Protein AF-0000000069241738 (afdb_homodimer)

InterPro domains:
  IPR003958 Transcription factor CBF/NF-Y/archaeal histone domain [PF00808] (14-77)
  IPR009072 Histone-fold [G3DSA:1.10.20.10] (1-84)
  IPR009072 Histone-fold [SSF47113] (11-80)
  IPR050568 Transcription/DNA replication regulator [PTHR10252] (5-81)

Structure (mmCIF, N/CA/C/O backbone):
data_AF-0000000069241738-model_v1
#
loop_
_entity.id
_entity.type
_entity.pdbx_description
1 polymer 'Transcription factor CBF/NF-Y/archaeal histone domain-containing protein'
#
loop_
_atom_site.group_PDB
_atom_site.id
_atom_site.type_symbol
_atom_site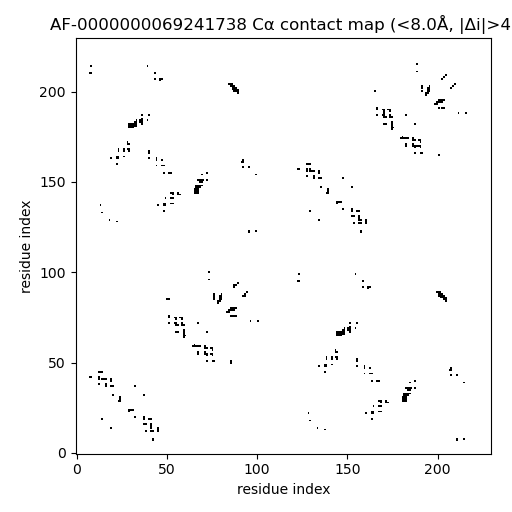.label_atom_id
_atom_site.label_alt_id
_atom_site.label_comp_id
_atom_site.label_asym_id
_atom_site.label_entity_id
_atom_site.label_seq_id
_atom_site.pdbx_PDB_ins_code
_atom_site.Cartn_x
_atom_site.Cartn_y
_atom_site.Cartn_z
_atom_site.occupancy
_atom_site.B_iso_or_equiv
_atom_site.auth_seq_id
_atom_site.auth_comp_id
_atom_site.auth_asym_id
_atom_site.auth_atom_id
_atom_site.pdbx_PDB_model_num
ATOM 1 N N . MET A 1 1 ? -21.891 -4.742 -3.602 1 33.31 1 MET A N 1
ATOM 2 C CA . MET A 1 1 ? -20.656 -4.09 -4.027 1 33.31 1 MET A CA 1
ATOM 3 C C . MET A 1 1 ? -20.516 -2.725 -3.363 1 33.31 1 MET A C 1
ATOM 5 O O . MET A 1 1 ? -19.406 -2.346 -2.949 1 33.31 1 MET A O 1
ATOM 9 N N . ALA A 1 2 ? -21.609 -2.156 -3.385 1 43.03 2 ALA A N 1
ATOM 10 C CA . ALA A 1 2 ? -21.75 -0.83 -2.791 1 43.03 2 ALA A CA 1
ATOM 11 C C . ALA A 1 2 ? -21.578 -0.886 -1.275 1 43.03 2 ALA A C 1
ATOM 13 O O . ALA A 1 2 ? -20.984 0.019 -0.678 1 43.03 2 ALA A O 1
ATOM 14 N N . GLU A 1 3 ? -22.078 -1.792 -0.654 1 44.59 3 GLU A N 1
ATOM 15 C CA . GLU A 1 3 ? -22.078 -1.953 0.797 1 44.59 3 GLU A CA 1
ATOM 16 C C . GLU A 1 3 ? -20.656 -2.16 1.329 1 44.59 3 GLU A C 1
ATOM 18 O O . GLU A 1 3 ? -20.328 -1.719 2.434 1 44.59 3 GLU A O 1
ATOM 23 N N . GLU A 1 4 ? -19.875 -2.967 0.617 1 46.22 4 GLU A N 1
ATOM 24 C CA . GLU A 1 4 ? -18.516 -3.27 1.009 1 46.22 4 GLU A CA 1
ATOM 25 C C . GLU A 1 4 ? -17.656 -2.006 1.028 1 46.22 4 GLU A C 1
ATOM 27 O O . GLU A 1 4 ? -16.75 -1.88 1.853 1 46.22 4 GLU A O 1
ATOM 32 N N . GLU A 1 5 ? -18.031 -1.198 0.126 1 46.06 5 GLU A N 1
ATOM 33 C CA . GLU A 1 5 ? -17.391 0.107 -0.02 1 46.06 5 GLU A CA 1
ATOM 34 C C . GLU A 1 5 ? -17.688 1.001 1.183 1 46.06 5 GLU A C 1
ATOM 36 O O . GLU A 1 5 ? -16.844 1.803 1.585 1 46.06 5 GLU A O 1
ATOM 41 N N . GLU A 1 6 ? -18.844 0.896 1.553 1 46.25 6 GLU A N 1
ATOM 42 C CA . GLU A 1 6 ? -19.312 1.739 2.646 1 46.25 6 GLU A CA 1
ATOM 43 C C . GLU A 1 6 ? -18.578 1.424 3.945 1 46.25 6 GLU A C 1
ATOM 45 O O . GLU A 1 6 ? -18.266 2.328 4.723 1 46.25 6 GLU A O 1
ATOM 50 N N . ASN A 1 7 ? -18.234 0.186 4.164 1 49.47 7 ASN A N 1
ATOM 51 C CA . ASN A 1 7 ? -17.656 -0.33 5.402 1 49.47 7 ASN A CA 1
ATOM 52 C C . ASN A 1 7 ? -16.141 -0.116 5.453 1 49.47 7 ASN A C 1
ATOM 54 O O . ASN A 1 7 ? -15.516 -0.378 6.48 1 49.47 7 ASN A O 1
ATOM 58 N N . GLU A 1 8 ? -15.656 0.324 4.371 1 54.84 8 GLU A N 1
ATOM 59 C CA . GLU A 1 8 ? -14.211 0.397 4.223 1 54.84 8 GLU A CA 1
ATOM 60 C C . GLU A 1 8 ? -13.609 1.428 5.176 1 54.84 8 GLU A C 1
ATOM 62 O O . GLU A 1 8 ? -12.523 1.219 5.719 1 54.84 8 GLU A O 1
ATOM 67 N N . LEU A 1 9 ? -14.312 2.494 5.363 1 55.5 9 LEU A N 1
ATOM 68 C CA . LEU A 1 9 ? -13.734 3.5 6.246 1 55.5 9 LEU A CA 1
ATOM 69 C C . LEU A 1 9 ? -14.172 3.271 7.691 1 55.5 9 LEU A C 1
ATOM 71 O O . LEU A 1 9 ? -13.617 3.871 8.617 1 55.5 9 LEU A O 1
ATOM 75 N N . SER A 1 10 ? -15.078 2.385 7.84 1 59.09 10 SER A N 1
ATOM 76 C CA . SER A 1 10 ? -15.609 2.258 9.195 1 59.09 10 SER A CA 1
ATOM 77 C C . SER A 1 10 ? -14.867 1.19 9.984 1 59.09 10 SER A C 1
ATOM 79 O O . SER A 1 10 ? -14.859 1.215 11.219 1 59.09 10 SER A O 1
ATOM 81 N N . SER A 1 11 ? -14.172 0.378 9.344 1 67.75 11 SER A N 1
ATOM 82 C CA . SER A 1 11 ? -13.523 -0.711 10.062 1 67.75 11 SER A CA 1
ATOM 83 C C . SER A 1 11 ? -12.055 -0.408 10.32 1 67.75 11 SER A C 1
ATOM 85 O O . SER A 1 11 ? -11.414 0.303 9.539 1 67.75 11 SER A O 1
ATOM 87 N N . GLU A 1 12 ? -11.656 -0.795 11.531 1 77.69 12 GLU A N 1
ATOM 88 C CA . GLU A 1 12 ? -10.25 -0.637 11.898 1 77.69 12 GLU A CA 1
ATOM 89 C C . GLU A 1 12 ? -9.336 -1.327 10.891 1 77.69 12 GLU A C 1
ATOM 91 O O . GLU A 1 12 ? -9.641 -2.426 10.422 1 77.69 12 GLU A O 1
ATOM 96 N N . PRO A 1 13 ? -8.383 -0.573 10.477 1 78.06 13 PRO A N 1
ATOM 97 C CA . PRO A 1 13 ? -7.43 -1.181 9.547 1 78.06 13 PRO A CA 1
ATOM 98 C C . PRO A 1 13 ? -6.793 -2.455 10.094 1 78.06 13 PRO A C 1
ATOM 100 O O . PRO A 1 13 ? -6.695 -2.623 11.312 1 78.06 13 PRO A O 1
ATOM 103 N N . GLU A 1 14 ? -6.438 -3.312 9.227 1 80.81 14 GLU A N 1
ATOM 104 C CA . GLU A 1 14 ? -5.75 -4.547 9.594 1 80.81 14 GLU A CA 1
ATOM 105 C C . GLU A 1 14 ? -4.312 -4.27 10.023 1 80.81 14 GLU A C 1
ATOM 107 O O . GLU A 1 14 ? -3.764 -4.977 10.867 1 80.81 14 GLU A O 1
ATOM 112 N N . PHE A 1 15 ? -3.703 -3.244 9.391 1 86.94 15 PHE A N 1
ATOM 113 C CA . PHE A 1 15 ? -2.361 -2.854 9.805 1 86.94 15 PHE A CA 1
ATOM 114 C C . PHE A 1 15 ? -2.412 -2.041 11.094 1 86.94 15 PHE A C 1
ATOM 116 O O . PHE A 1 15 ? -3.088 -1.012 11.164 1 86.94 15 PHE A O 1
ATOM 123 N N . PRO A 1 16 ? -1.661 -2.525 12.109 1 88.69 16 PRO A N 1
ATOM 124 C CA . PRO A 1 16 ? -1.646 -1.74 13.344 1 88.69 16 PRO A CA 1
ATOM 125 C C . PRO A 1 16 ? -1.164 -0.308 13.125 1 88.69 16 PRO A C 1
ATOM 127 O O . PRO A 1 16 ? -0.231 -0.077 12.352 1 88.69 16 PRO A O 1
ATOM 130 N N . LYS A 1 17 ? -1.772 0.513 13.828 1 90.5 17 LYS A N 1
ATOM 131 C CA . LYS A 1 17 ? -1.445 1.933 13.727 1 90.5 17 LYS A CA 1
ATOM 132 C C . LYS A 1 17 ? 0.014 2.188 14.094 1 90.5 17 LYS A C 1
ATOM 134 O O . LYS A 1 17 ? 0.677 3.025 13.484 1 90.5 17 LYS A O 1
ATOM 139 N N . SER A 1 18 ? 0.42 1.421 15.109 1 92.5 18 SER A N 1
ATOM 140 C CA . SER A 1 18 ? 1.784 1.597 15.594 1 92.5 18 SER A CA 1
ATOM 141 C C . SER A 1 18 ? 2.805 1.315 14.5 1 92.5 18 SER A C 1
ATOM 143 O O . SER A 1 18 ? 3.811 2.018 14.383 1 92.5 18 SER A O 1
ATOM 145 N N . ARG A 1 19 ? 2.568 0.386 13.656 1 91.75 19 ARG A N 1
ATOM 146 C CA . ARG A 1 19 ? 3.488 0.019 12.586 1 91.75 19 ARG A CA 1
ATOM 147 C C . ARG A 1 19 ? 3.432 1.028 11.445 1 91.75 19 ARG A C 1
ATOM 149 O O . ARG A 1 19 ? 4.465 1.408 10.891 1 91.75 19 ARG A O 1
ATOM 156 N N . VAL A 1 20 ? 2.312 1.396 11.078 1 94.44 20 VAL A N 1
ATOM 157 C CA . VAL A 1 20 ? 2.143 2.402 10.039 1 94.44 20 VAL A CA 1
ATOM 158 C C . VAL A 1 20 ? 2.838 3.697 10.453 1 94.44 20 VAL A C 1
ATOM 160 O O . VAL A 1 20 ? 3.574 4.293 9.664 1 94.44 20 VAL A O 1
ATOM 163 N N . LYS A 1 21 ? 2.627 4.078 11.719 1 95.25 21 LYS A N 1
ATOM 164 C CA . LYS A 1 21 ? 3.271 5.277 12.242 1 95.25 21 LYS A CA 1
ATOM 165 C C . LYS A 1 21 ? 4.793 5.156 12.18 1 95.25 21 LYS A C 1
ATOM 167 O O . LYS A 1 21 ? 5.477 6.102 11.781 1 95.25 21 LYS A O 1
ATOM 172 N N . LYS A 1 22 ? 5.25 4.051 12.609 1 94.06 22 LYS A N 1
ATOM 173 C CA . LYS A 1 22 ? 6.688 3.811 12.578 1 94.06 22 LYS A CA 1
ATOM 174 C C . LYS A 1 22 ? 7.254 4.023 11.172 1 94.06 22 LYS A C 1
ATOM 176 O O . LYS A 1 22 ? 8.258 4.711 11 1 94.06 22 LYS A O 1
ATOM 181 N N . ILE A 1 23 ? 6.594 3.508 10.227 1 93.06 23 ILE A N 1
ATOM 182 C CA . ILE A 1 23 ? 7.074 3.594 8.859 1 93.06 23 ILE A CA 1
ATOM 183 C C . ILE A 1 23 ? 6.973 5.035 8.359 1 93.06 23 ILE A C 1
ATOM 185 O O . ILE A 1 23 ? 7.883 5.539 7.699 1 93.06 23 ILE A O 1
ATOM 189 N N . MET A 1 24 ? 5.887 5.68 8.695 1 93.81 24 MET A N 1
ATOM 190 C CA . MET A 1 24 ? 5.703 7.062 8.273 1 93.81 24 MET A CA 1
ATOM 191 C C . MET A 1 24 ? 6.793 7.961 8.852 1 93.81 24 MET A C 1
ATOM 193 O O . MET A 1 24 ? 7.312 8.844 8.164 1 93.81 24 MET A O 1
ATOM 197 N N . THR A 1 25 ? 7.125 7.711 10.062 1 93.62 25 THR A N 1
ATOM 198 C CA . THR A 1 25 ? 8.031 8.609 10.76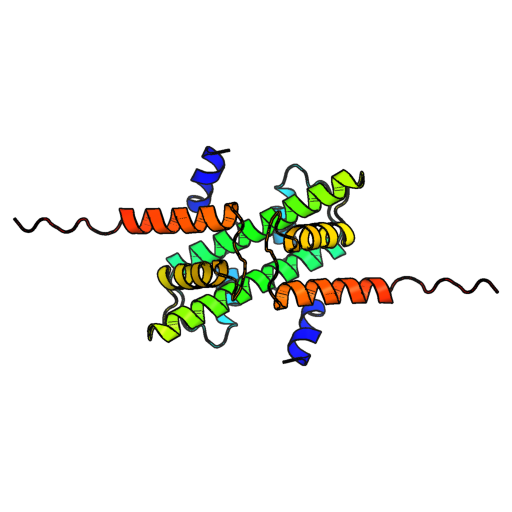6 1 93.62 25 THR A CA 1
ATOM 199 C C . THR A 1 25 ? 9.484 8.297 10.414 1 93.62 25 THR A C 1
ATOM 201 O O . THR A 1 25 ? 10.406 8.977 10.875 1 93.62 25 THR A O 1
ATOM 204 N N . LEU A 1 26 ? 9.672 7.238 9.719 1 90.06 26 LEU A N 1
ATOM 205 C CA . LEU A 1 26 ? 11 6.984 9.18 1 90.06 26 LEU A CA 1
ATOM 206 C C . LEU A 1 26 ? 11.375 8.039 8.141 1 90.06 26 LEU A C 1
ATOM 208 O O . LEU A 1 26 ? 12.555 8.195 7.812 1 90.06 26 LEU A O 1
ATOM 212 N N . ASP A 1 27 ? 10.359 8.617 7.59 1 89.5 27 ASP A N 1
ATOM 213 C CA . ASP A 1 27 ? 10.617 9.734 6.691 1 89.5 27 ASP A CA 1
ATOM 214 C C . ASP A 1 27 ? 11.102 10.961 7.461 1 89.5 27 ASP A C 1
ATOM 216 O O . ASP A 1 27 ? 10.438 11.422 8.391 1 89.5 27 ASP A O 1
ATOM 220 N N . LYS A 1 28 ? 12.203 11.438 7.09 1 92.19 28 LYS A N 1
ATOM 221 C CA . LYS A 1 28 ? 12.852 12.531 7.805 1 92.19 28 LYS A CA 1
ATOM 222 C C . LYS A 1 28 ? 11.961 13.773 7.828 1 92.19 28 LYS A C 1
ATOM 224 O O . LYS A 1 28 ? 12.086 14.617 8.711 1 92.19 28 LYS A O 1
ATOM 229 N N . ASP A 1 29 ? 11.031 13.914 6.871 1 93.88 29 ASP A N 1
ATOM 230 C CA . ASP A 1 29 ? 10.203 15.109 6.75 1 93.88 29 ASP A CA 1
ATOM 231 C C . ASP A 1 29 ? 8.898 14.961 7.523 1 93.88 29 ASP A C 1
ATOM 233 O O . ASP A 1 29 ? 8.117 15.914 7.625 1 93.88 29 ASP A O 1
ATOM 237 N N . VAL A 1 30 ? 8.688 13.734 8.102 1 95.62 30 VAL A N 1
ATOM 238 C CA . VAL A 1 30 ? 7.5 13.531 8.922 1 95.62 30 VAL A CA 1
ATOM 239 C C . VAL A 1 30 ? 7.852 13.711 10.391 1 95.62 30 VAL A C 1
ATOM 241 O O . VAL A 1 30 ? 8.562 12.891 10.977 1 95.62 30 VAL A O 1
ATOM 244 N N . LYS A 1 31 ? 7.352 14.703 11.023 1 91.94 31 LYS A N 1
ATOM 245 C CA . LYS A 1 31 ? 7.621 14.969 12.438 1 91.94 31 LYS A CA 1
ATOM 246 C C . LYS A 1 31 ? 6.457 14.523 13.312 1 91.94 31 LYS A C 1
ATOM 248 O O . LYS A 1 31 ? 6.66 13.875 14.336 1 91.94 31 LYS A O 1
ATOM 253 N N . ARG A 1 32 ? 5.215 14.922 12.844 1 96.44 32 ARG A N 1
ATOM 254 C CA . ARG A 1 32 ? 3.973 14.562 13.523 1 96.44 32 ARG A CA 1
ATOM 255 C C . ARG A 1 32 ? 2.9 14.148 12.523 1 96.44 32 ARG A C 1
ATOM 257 O O . ARG A 1 32 ? 2.93 14.578 11.367 1 96.44 32 ARG A O 1
ATOM 264 N N . VAL A 1 33 ? 2.098 13.242 13.055 1 97.19 33 VAL A N 1
ATOM 265 C CA . VAL A 1 33 ? 0.987 12.797 12.219 1 97.19 33 VAL A CA 1
ATOM 266 C C . VAL A 1 33 ? -0.293 12.734 13.047 1 97.19 33 VAL A C 1
ATOM 268 O O . VAL A 1 33 ? -0.286 12.234 14.18 1 97.19 33 VAL A O 1
ATOM 271 N N . SER A 1 34 ? -1.298 13.328 12.523 1 94.56 34 SER A N 1
ATOM 272 C CA . SER A 1 34 ? -2.582 13.289 13.211 1 94.56 34 SER A CA 1
ATOM 273 C C . SER A 1 34 ? -3.184 11.883 13.172 1 94.56 34 SER A C 1
ATOM 275 O O . SER A 1 34 ? -2.854 11.086 12.289 1 94.56 34 SER A O 1
ATOM 277 N N . SER A 1 35 ? -4.094 11.625 14.148 1 92.75 35 SER A N 1
ATOM 278 C CA . SER A 1 35 ? -4.738 10.312 14.227 1 92.75 35 SER A CA 1
ATOM 279 C C . SER A 1 35 ? -5.602 10.055 13 1 92.75 35 SER A C 1
ATOM 281 O O . SER A 1 35 ? -5.695 8.922 12.523 1 92.75 35 SER A O 1
ATOM 283 N N . GLU A 1 36 ? -6.211 11.047 12.5 1 87.06 36 GLU A N 1
ATOM 284 C CA . GLU A 1 36 ? -7.062 10.906 11.32 1 87.06 36 GLU A CA 1
ATOM 285 C C . GLU A 1 36 ? -6.238 10.594 10.078 1 87.06 36 GLU A C 1
ATOM 287 O O . GLU A 1 36 ? -6.621 9.742 9.273 1 87.06 36 GLU A O 1
ATOM 292 N N . ALA A 1 37 ? -5.191 11.32 9.945 1 90.31 37 ALA A N 1
ATOM 293 C CA . ALA A 1 37 ? -4.281 11.078 8.828 1 90.31 37 ALA A CA 1
ATOM 294 C C . ALA A 1 37 ? -3.717 9.656 8.883 1 90.31 37 ALA A C 1
ATOM 296 O O . ALA A 1 37 ? -3.693 8.953 7.871 1 90.31 37 ALA A O 1
ATOM 297 N N . LEU A 1 38 ? -3.385 9.32 10.062 1 92.56 38 LEU A N 1
ATOM 298 C CA . LEU A 1 38 ? -2.832 7.984 10.273 1 92.56 38 LEU A CA 1
ATOM 299 C C . LEU A 1 38 ? -3.838 6.914 9.867 1 92.56 38 LEU A C 1
ATOM 301 O O . LEU A 1 38 ? -3.475 5.93 9.219 1 92.56 38 LEU A O 1
ATOM 305 N N . PHE A 1 39 ? -5.016 7.09 10.234 1 87.56 39 PHE A N 1
ATOM 306 C CA . PHE A 1 39 ? -6.094 6.16 9.898 1 87.56 39 PHE A CA 1
ATOM 307 C C . PHE A 1 39 ? -6.258 6.039 8.391 1 87.56 39 PHE A C 1
ATOM 309 O O . PHE A 1 39 ? -6.344 4.93 7.859 1 87.56 39 PHE A O 1
ATOM 316 N N . LEU A 1 40 ? -6.273 7.137 7.723 1 83.69 40 LEU A N 1
ATOM 317 C CA . LEU A 1 40 ? -6.496 7.141 6.281 1 83.69 40 LEU A CA 1
ATOM 318 C C . LEU A 1 40 ? -5.336 6.469 5.551 1 83.69 40 LEU A C 1
ATOM 320 O O . LEU A 1 40 ? -5.555 5.699 4.613 1 83.69 40 LEU A O 1
ATOM 324 N N . VAL A 1 41 ? -4.176 6.809 5.98 1 88.44 41 VAL A N 1
ATOM 325 C CA . VAL A 1 41 ? -2.996 6.207 5.371 1 88.44 41 VAL A CA 1
ATOM 326 C C . VAL A 1 41 ? -3.025 4.691 5.574 1 88.44 41 VAL A C 1
ATOM 328 O O . VAL A 1 41 ? -2.721 3.93 4.652 1 88.44 41 VAL A O 1
ATOM 331 N N . SER A 1 42 ? -3.375 4.23 6.773 1 90.44 42 SER A N 1
ATOM 332 C CA . SER A 1 42 ? -3.471 2.807 7.082 1 90.44 42 SER A CA 1
ATOM 333 C C . SER A 1 42 ? -4.48 2.109 6.18 1 90.44 42 SER A C 1
ATOM 335 O O . SER A 1 42 ? -4.18 1.068 5.59 1 90.44 42 SER A O 1
ATOM 337 N N . ARG A 1 43 ? -5.555 2.713 6.059 1 84.19 43 ARG A N 1
ATOM 338 C CA . ARG A 1 43 ? -6.609 2.146 5.223 1 84.19 43 ARG A CA 1
ATOM 339 C C . ARG A 1 43 ? -6.195 2.135 3.754 1 84.19 43 ARG A C 1
ATOM 341 O O . ARG A 1 43 ? -6.453 1.162 3.039 1 84.19 43 ARG A O 1
ATOM 348 N N . SER A 1 44 ? -5.621 3.227 3.314 1 82.81 44 SER A N 1
ATOM 349 C CA . SER A 1 44 ? -5.16 3.318 1.933 1 82.81 44 SER A CA 1
ATOM 350 C C . SER A 1 44 ? -4.121 2.242 1.625 1 82.81 44 SER A C 1
ATOM 352 O O . SER A 1 44 ? -4.156 1.627 0.558 1 82.81 44 SER A O 1
ATOM 354 N N . THR A 1 45 ? -3.229 2.006 2.559 1 88.62 45 THR A N 1
ATOM 355 C CA . THR A 1 45 ? -2.186 0.999 2.398 1 88.62 45 THR A CA 1
ATOM 356 C C . THR A 1 45 ? -2.789 -0.401 2.326 1 88.62 45 THR A C 1
ATOM 358 O O . THR A 1 45 ? -2.377 -1.22 1.504 1 88.62 45 THR A O 1
ATOM 361 N N . GLU A 1 46 ? -3.727 -0.648 3.15 1 86.38 46 GLU A N 1
ATOM 362 C CA . GLU A 1 46 ? -4.422 -1.932 3.129 1 86.38 46 GLU A CA 1
ATOM 363 C C . GLU A 1 46 ? -5.125 -2.158 1.794 1 86.38 46 GLU A C 1
ATOM 365 O O . GLU A 1 46 ? -5.082 -3.26 1.244 1 86.38 46 GLU A O 1
ATOM 370 N N . LEU A 1 47 ? -5.75 -1.144 1.374 1 82.38 47 LEU A N 1
ATOM 371 C CA . LEU A 1 47 ? -6.465 -1.248 0.108 1 82.38 47 LEU A CA 1
ATOM 372 C C . LEU A 1 47 ? -5.496 -1.476 -1.048 1 82.38 47 LEU A C 1
ATOM 374 O O . LEU A 1 47 ? -5.805 -2.219 -1.983 1 82.38 47 LEU A O 1
ATOM 378 N N . PHE A 1 48 ? -4.418 -0.773 -1.002 1 83.06 48 PHE A N 1
ATOM 379 C CA . PHE A 1 48 ? -3.379 -1.016 -1.995 1 83.06 48 PHE A CA 1
ATOM 380 C C . PHE A 1 48 ? -2.986 -2.488 -2.018 1 83.06 48 PHE A C 1
ATOM 382 O O . PHE A 1 48 ? -2.939 -3.107 -3.084 1 83.06 48 PHE A O 1
ATOM 389 N N . LEU A 1 49 ? -2.666 -3.035 -0.873 1 89.81 49 LEU A N 1
ATOM 390 C CA . LEU A 1 49 ? -2.281 -4.438 -0.735 1 89.81 49 LEU A CA 1
ATOM 391 C C . LEU A 1 49 ? -3.369 -5.355 -1.282 1 89.81 49 LEU A C 1
ATOM 393 O O . LEU A 1 49 ? -3.076 -6.312 -1.998 1 89.81 49 LEU A O 1
ATOM 397 N N . GLN A 1 50 ? -4.578 -5.098 -0.941 1 88.12 50 GLN A N 1
ATOM 398 C CA . GLN A 1 50 ? -5.703 -5.91 -1.392 1 88.12 50 GLN A CA 1
ATOM 399 C C . GLN A 1 50 ? -5.824 -5.887 -2.912 1 88.12 50 GLN A C 1
ATOM 401 O O . GLN A 1 50 ? -6.074 -6.922 -3.537 1 88.12 50 GLN A O 1
ATOM 406 N N . LEU A 1 51 ? -5.664 -4.758 -3.385 1 83.94 51 LEU A N 1
ATOM 407 C CA . LEU A 1 51 ? -5.758 -4.613 -4.832 1 83.94 51 LEU A CA 1
ATOM 408 C C . LEU A 1 51 ? -4.648 -5.391 -5.531 1 83.94 51 LEU A C 1
ATOM 410 O O . LEU A 1 51 ? -4.898 -6.102 -6.508 1 83.94 51 LEU A O 1
ATOM 414 N N . LEU A 1 52 ? -3.492 -5.211 -5.062 1 86.44 52 LEU A N 1
ATOM 415 C CA . LEU A 1 52 ? -2.363 -5.941 -5.629 1 86.44 52 LEU A CA 1
ATOM 416 C C . LEU A 1 52 ? -2.596 -7.445 -5.551 1 86.44 52 LEU A C 1
ATOM 418 O O . LEU A 1 52 ? -2.336 -8.172 -6.516 1 86.44 52 LEU A O 1
ATOM 422 N N . ALA A 1 53 ? -3.086 -7.926 -4.414 1 91.69 53 ALA A N 1
ATOM 423 C CA . ALA A 1 53 ? -3.398 -9.344 -4.215 1 91.69 53 ALA A CA 1
ATOM 424 C C . ALA A 1 53 ? -4.441 -9.82 -5.223 1 91.69 53 ALA A C 1
ATOM 426 O O . ALA A 1 53 ? -4.297 -10.883 -5.82 1 91.69 53 ALA A O 1
ATOM 427 N N . GLU A 1 54 ? -5.43 -8.992 -5.375 1 89.88 54 GLU A N 1
ATOM 428 C CA . GLU A 1 54 ? -6.523 -9.336 -6.277 1 89.88 54 GLU A CA 1
ATOM 429 C C . GLU A 1 54 ? -6.031 -9.461 -7.719 1 89.88 54 GLU A C 1
ATOM 431 O O . GLU A 1 54 ? -6.328 -10.445 -8.398 1 89.88 54 GLU A O 1
ATOM 436 N N . LYS A 1 55 ? -5.289 -8.5 -8.117 1 86.56 55 LYS A N 1
ATOM 437 C CA . LYS A 1 55 ? -4.801 -8.5 -9.492 1 86.56 55 LYS A CA 1
ATOM 438 C C . LYS A 1 55 ? -3.779 -9.609 -9.711 1 86.56 55 LYS A C 1
ATOM 440 O O . LYS A 1 55 ? -3.713 -10.188 -10.797 1 86.56 55 LYS A O 1
ATOM 445 N N . SER A 1 56 ? -3.008 -9.906 -8.703 1 91.5 56 SER A N 1
ATOM 446 C CA . SER A 1 56 ? -2.055 -11.008 -8.766 1 91.5 56 SER A CA 1
ATOM 447 C C . SER A 1 56 ? -2.768 -12.352 -8.852 1 91.5 56 SER A C 1
ATOM 449 O O . SER A 1 56 ? -2.35 -13.242 -9.594 1 91.5 56 SER A O 1
ATOM 451 N N . ALA A 1 57 ? -3.855 -12.445 -8.086 1 95.06 57 ALA A N 1
ATOM 452 C CA . ALA A 1 57 ? -4.652 -13.664 -8.117 1 95.06 57 ALA A CA 1
ATOM 453 C C . ALA A 1 57 ? -5.273 -13.875 -9.492 1 95.06 57 ALA A C 1
ATOM 455 O O . ALA A 1 57 ? -5.281 -15 -10.016 1 95.06 57 ALA A O 1
ATOM 456 N N . GLU A 1 58 ? -5.758 -12.812 -10.055 1 92.69 58 GLU A N 1
ATOM 457 C CA . GLU A 1 58 ? -6.309 -12.883 -11.406 1 92.69 58 GLU A CA 1
ATOM 458 C C . GLU A 1 58 ? -5.273 -13.391 -12.406 1 92.69 58 GLU A C 1
ATOM 460 O O . GLU A 1 58 ? -5.578 -14.234 -13.25 1 92.69 58 GLU A O 1
ATOM 465 N N . ALA A 1 59 ? -4.062 -12.859 -12.312 1 91 59 ALA A N 1
ATOM 466 C CA . ALA A 1 59 ? -2.975 -13.281 -13.188 1 91 59 ALA A CA 1
ATOM 467 C C . ALA A 1 59 ? -2.676 -14.766 -13.008 1 91 59 ALA A C 1
ATOM 469 O O . ALA A 1 59 ? -2.438 -15.477 -13.984 1 91 59 ALA A O 1
ATOM 470 N N . ALA A 1 60 ? -2.656 -15.281 -11.742 1 96.5 60 ALA A N 1
ATOM 471 C CA . ALA A 1 60 ? -2.416 -16.688 -11.469 1 96.5 60 ALA A CA 1
ATOM 472 C C . ALA A 1 60 ? -3.51 -17.562 -12.078 1 96.5 60 ALA A C 1
ATOM 474 O O . ALA A 1 60 ? -3.221 -18.578 -12.703 1 96.5 60 ALA A O 1
ATOM 475 N N . ILE A 1 61 ? -4.758 -17.172 -11.922 1 96 61 ILE A N 1
ATOM 476 C CA . ILE A 1 61 ? -5.91 -17.906 -12.422 1 96 61 ILE A CA 1
ATOM 477 C C . ILE A 1 61 ? -5.848 -17.984 -13.945 1 96 61 ILE A C 1
ATOM 479 O O . ILE A 1 61 ? -6.125 -19.047 -14.531 1 96 61 ILE A O 1
ATOM 483 N N . GLU A 1 62 ? -5.555 -16.875 -14.578 1 94.94 62 GLU A N 1
ATOM 484 C CA . GLU A 1 62 ? -5.418 -16.828 -16.031 1 94.94 62 GLU A CA 1
ATOM 485 C C . GLU A 1 62 ? -4.391 -17.844 -16.516 1 94.94 62 GLU A C 1
ATOM 487 O O . GLU A 1 62 ? -4.527 -18.391 -17.609 1 94.94 62 GLU A O 1
ATOM 492 N N . LYS A 1 63 ? -3.365 -18.078 -15.742 1 94.06 63 LYS A N 1
ATOM 493 C CA . LYS A 1 63 ? -2.309 -19.031 -16.078 1 94.06 63 LYS A CA 1
ATOM 494 C C . LYS A 1 63 ? -2.645 -20.422 -15.562 1 94.06 63 LYS A C 1
ATOM 496 O O . LYS A 1 63 ? -1.8 -21.328 -15.594 1 94.06 63 LYS A O 1
ATOM 501 N N . LYS A 1 64 ? -3.836 -20.578 -14.961 1 95.88 64 LYS A N 1
ATOM 502 C CA . LYS A 1 64 ? -4.352 -21.844 -14.438 1 95.88 64 LYS A CA 1
ATOM 503 C C . LYS A 1 64 ? -3.494 -22.359 -13.281 1 95.88 64 LYS A C 1
ATOM 505 O O . LYS A 1 64 ? -3.156 -23.531 -13.227 1 95.88 64 LYS A O 1
ATOM 510 N N . ARG A 1 65 ? -3.062 -21.438 -12.492 1 95.88 65 ARG A N 1
ATOM 511 C CA . ARG A 1 65 ? -2.291 -21.75 -11.297 1 95.88 65 ARG A CA 1
ATOM 512 C C . ARG A 1 65 ? -3.102 -21.484 -10.031 1 95.88 65 ARG A C 1
ATOM 514 O O . ARG A 1 65 ? -3.871 -20.516 -9.977 1 95.88 65 ARG A O 1
ATOM 521 N N . LYS A 1 66 ? -2.803 -22.359 -9.078 1 95.44 66 LYS A N 1
ATOM 522 C CA . LYS A 1 66 ? -3.451 -22.172 -7.785 1 95.44 66 LYS A CA 1
ATOM 523 C C . LYS A 1 66 ? -2.576 -21.344 -6.852 1 95.44 66 LYS A C 1
ATOM 525 O O . LYS A 1 66 ? -3.066 -20.766 -5.875 1 95.44 66 LYS A O 1
ATOM 530 N N . THR A 1 67 ? -1.263 -21.344 -7.094 1 97.19 67 THR A N 1
ATOM 531 C CA . THR A 1 67 ? -0.294 -20.609 -6.285 1 97.19 67 THR A CA 1
ATOM 532 C C . THR A 1 67 ? 0.084 -19.297 -6.953 1 97.19 67 THR A C 1
ATOM 534 O O . THR A 1 67 ? 0.486 -19.281 -8.117 1 97.19 67 THR A O 1
ATOM 537 N N . VAL A 1 68 ? -0.128 -18.188 -6.207 1 96.31 68 VAL A N 1
ATOM 538 C CA . VAL A 1 68 ? 0.36 -16.891 -6.68 1 96.31 68 VAL A CA 1
ATOM 539 C C . VAL A 1 68 ? 1.885 -16.859 -6.605 1 96.31 68 VAL A C 1
ATOM 541 O O . VAL A 1 68 ? 2.463 -16.969 -5.523 1 96.31 68 VAL A O 1
ATOM 544 N N . LYS A 1 69 ? 2.506 -16.719 -7.703 1 92.69 69 LYS A N 1
ATOM 545 C CA . LYS A 1 69 ? 3.963 -16.672 -7.801 1 92.69 69 LYS A CA 1
ATOM 546 C C . LYS A 1 69 ? 4.438 -15.273 -8.164 1 92.69 69 LYS A C 1
ATOM 548 O O . LYS A 1 69 ? 3.627 -14.391 -8.477 1 92.69 69 LYS A O 1
ATOM 553 N N . LEU A 1 70 ? 5.766 -15.164 -8.078 1 85.69 70 LEU A N 1
ATOM 554 C CA . LEU A 1 70 ? 6.398 -13.883 -8.359 1 85.69 70 LEU A CA 1
ATOM 555 C C . LEU A 1 70 ? 6 -13.359 -9.734 1 85.69 70 LEU A C 1
ATOM 557 O O . LEU A 1 70 ? 5.715 -12.172 -9.898 1 85.69 70 LEU A O 1
ATOM 561 N N . GLU A 1 71 ? 5.93 -14.211 -10.734 1 85.31 71 GLU A N 1
ATOM 562 C CA . GLU A 1 71 ? 5.602 -13.812 -12.094 1 85.31 71 GLU A CA 1
ATOM 563 C C . GLU A 1 71 ? 4.199 -13.219 -12.18 1 85.31 71 GLU A C 1
ATOM 565 O O . GLU A 1 71 ? 3.938 -12.344 -13.008 1 85.31 71 GLU A O 1
ATOM 570 N N . HIS A 1 72 ? 3.271 -13.688 -11.367 1 90.62 72 HIS A N 1
ATOM 571 C CA . HIS A 1 72 ? 1.896 -13.195 -11.375 1 90.62 72 HIS A CA 1
ATOM 572 C C . HIS A 1 72 ? 1.817 -11.766 -10.859 1 90.62 72 HIS A C 1
ATOM 574 O O . HIS A 1 72 ? 1.02 -10.969 -11.352 1 90.62 72 HIS A O 1
ATOM 580 N N . ILE A 1 73 ? 2.695 -11.461 -9.852 1 85.94 73 ILE A N 1
ATOM 581 C CA . ILE A 1 73 ? 2.781 -10.094 -9.359 1 85.94 73 ILE A CA 1
ATOM 582 C C . ILE A 1 73 ? 3.275 -9.172 -10.469 1 85.94 73 ILE A C 1
ATOM 584 O O . ILE A 1 73 ? 2.719 -8.086 -10.68 1 85.94 73 ILE A O 1
ATOM 588 N N . ARG A 1 74 ? 4.238 -9.625 -11.148 1 77.62 74 ARG A N 1
ATOM 589 C CA . ARG A 1 74 ? 4.824 -8.836 -12.227 1 77.62 74 ARG A CA 1
ATOM 590 C C . ARG A 1 74 ? 3.805 -8.57 -13.328 1 77.62 74 ARG A C 1
ATOM 592 O O . ARG A 1 74 ? 3.711 -7.453 -13.836 1 77.62 74 ARG A O 1
ATOM 599 N N . ILE A 1 75 ? 3.109 -9.609 -13.703 1 81.56 75 ILE A N 1
ATOM 600 C CA . ILE A 1 75 ? 2.076 -9.484 -14.727 1 81.56 75 ILE A CA 1
ATOM 601 C C . ILE A 1 75 ? 1.019 -8.484 -14.266 1 81.56 75 ILE A C 1
ATOM 603 O O . ILE A 1 75 ? 0.603 -7.613 -15.039 1 81.56 75 ILE A O 1
ATOM 607 N N . ALA A 1 76 ? 0.583 -8.594 -13.031 1 83 76 ALA A N 1
ATOM 608 C CA . ALA A 1 76 ? -0.434 -7.711 -12.469 1 83 76 ALA A CA 1
ATOM 609 C C . ALA A 1 76 ? 0.001 -6.25 -12.539 1 83 76 ALA A C 1
ATOM 611 O O . ALA A 1 76 ? -0.789 -5.379 -12.914 1 83 76 ALA A O 1
ATOM 612 N N . VAL A 1 77 ? 1.233 -5.965 -12.211 1 75.56 77 VAL A N 1
ATOM 613 C CA . VAL A 1 77 ? 1.752 -4.602 -12.172 1 75.56 77 VAL A CA 1
ATOM 614 C C . VAL A 1 77 ? 1.919 -4.078 -13.602 1 75.56 77 VAL A C 1
ATOM 616 O O . VAL A 1 77 ? 1.617 -2.916 -13.883 1 75.56 77 VAL A O 1
ATOM 619 N N . LYS A 1 78 ? 2.434 -4.887 -14.508 1 71.56 78 LYS A N 1
ATOM 620 C CA . LYS A 1 78 ? 2.637 -4.496 -15.898 1 71.56 78 LYS A CA 1
ATOM 621 C C . LYS A 1 78 ? 1.31 -4.156 -16.578 1 71.56 78 LYS A C 1
ATOM 623 O O . LYS A 1 78 ? 1.235 -3.217 -17.375 1 71.56 78 LYS A O 1
ATOM 628 N N . ARG A 1 79 ? 0.295 -4.957 -16.422 1 72.81 79 ARG A N 1
ATOM 629 C CA . ARG A 1 79 ? -1.026 -4.707 -16.984 1 72.81 79 ARG A CA 1
ATOM 630 C C . ARG A 1 79 ? -1.585 -3.373 -16.5 1 72.81 79 ARG A C 1
ATOM 632 O O . ARG A 1 79 ? -2.293 -2.686 -17.25 1 72.81 79 ARG A O 1
ATOM 639 N N . ASN A 1 80 ? -1.278 -2.99 -15.43 1 61.69 80 ASN A N 1
ATOM 640 C CA . ASN A 1 80 ? -1.768 -1.763 -14.812 1 61.69 80 ASN A CA 1
ATOM 641 C C . ASN A 1 80 ? -1.127 -0.527 -15.438 1 61.69 80 ASN A C 1
ATOM 643 O O . ASN A 1 80 ? -1.746 0.537 -15.492 1 61.69 80 ASN A O 1
ATOM 647 N N . GLN A 1 81 ? 0.118 -0.45 -15.828 1 54.28 81 GLN A N 1
ATOM 648 C CA . GLN A 1 81 ? 0.853 0.643 -16.453 1 54.28 81 GLN A CA 1
ATOM 649 C C . GLN A 1 81 ? 0.238 1.019 -17.797 1 54.28 81 GLN A C 1
ATOM 651 O O . GLN A 1 81 ? 0.329 2.17 -18.234 1 54.28 81 GLN A O 1
ATOM 656 N N . HIS A 1 82 ? -0.309 0.169 -18.422 1 51.25 82 HIS A N 1
ATOM 657 C CA . HIS A 1 82 ? -0.826 0.45 -19.766 1 51.25 82 HIS A CA 1
ATOM 658 C C . HIS A 1 82 ? -2.229 1.047 -19.688 1 51.25 82 HIS A C 1
ATOM 660 O O . HIS A 1 82 ? -2.887 1.212 -20.719 1 51.25 82 HIS A O 1
ATOM 666 N N . GLY A 1 83 ? -2.658 1.862 -18.594 1 50.25 83 GLY A N 1
ATOM 667 C CA . GLY A 1 83 ? -3.906 2.605 -18.531 1 50.25 83 GLY A CA 1
ATOM 668 C C . GLY A 1 83 ? -5.066 1.785 -18 1 50.25 83 GLY A C 1
ATOM 669 O O . GLY A 1 83 ? -6.164 2.307 -17.797 1 50.25 83 GLY A O 1
ATOM 670 N N . LYS A 1 84 ? -5.062 0.622 -18.047 1 44.81 84 LYS A N 1
ATOM 671 C CA . LYS A 1 84 ? -6.344 -0.025 -17.766 1 44.81 84 LYS A CA 1
ATOM 672 C C . LYS A 1 84 ? -6.562 -0.201 -16.266 1 44.81 84 LYS A C 1
ATOM 674 O O . LYS A 1 84 ? -7.695 -0.398 -15.828 1 44.81 84 LYS A O 1
ATOM 679 N N . SER A 1 85 ? -5.578 -0.543 -15.453 1 42.66 85 SER A N 1
ATOM 680 C CA . SER A 1 85 ? -5.961 -0.98 -14.109 1 42.66 85 SER A CA 1
ATOM 681 C C . SER A 1 85 ? -5.312 -0.108 -13.039 1 42.66 85 SER A C 1
ATOM 683 O O . SER A 1 85 ? -4.855 1.001 -13.328 1 42.66 85 SER A O 1
ATOM 685 N N . VAL A 1 86 ? -4.527 -0.723 -11.977 1 44.69 86 VAL A N 1
ATOM 686 C CA . VAL A 1 86 ? -3.992 -0.157 -10.742 1 44.69 86 VAL A CA 1
ATOM 687 C C . VAL A 1 86 ? -2.787 0.725 -11.062 1 44.69 86 VAL A C 1
ATOM 689 O O . VAL A 1 86 ? -1.768 0.238 -11.555 1 44.69 86 VAL A O 1
ATOM 692 N N . PRO A 1 87 ? -2.824 1.98 -11.43 1 43.81 87 PRO A N 1
ATOM 693 C CA . PRO A 1 87 ? -1.517 2.594 -11.672 1 43.81 87 PRO A CA 1
ATOM 694 C C . PRO A 1 87 ? -0.599 2.531 -10.453 1 43.81 87 PRO A C 1
ATOM 696 O O . PRO A 1 87 ? -0.746 3.33 -9.523 1 43.81 87 PRO A O 1
ATOM 699 N N . VAL A 1 88 ? -0.229 1.361 -10.031 1 44.31 88 VAL A N 1
ATOM 700 C CA . VAL A 1 88 ? 0.763 1.164 -8.977 1 44.31 88 VAL A CA 1
ATOM 701 C C . VAL A 1 88 ? 2.139 1.595 -9.477 1 44.31 88 VAL A C 1
ATOM 703 O O . VAL A 1 88 ? 2.746 0.915 -10.312 1 44.31 88 VAL A O 1
ATOM 706 N N . GLY A 1 89 ? 2.387 2.703 -10.094 1 49.62 89 GLY A N 1
ATOM 707 C CA . GLY A 1 89 ? 3.648 2.727 -10.812 1 49.62 89 GLY A CA 1
ATOM 708 C C . GLY A 1 89 ? 4.438 4.004 -10.594 1 49.62 89 GLY A C 1
ATOM 709 O O . GLY A 1 89 ? 4.301 4.961 -11.359 1 49.62 89 GLY A O 1
ATOM 710 N N . THR A 1 90 ? 4.629 4.207 -9.297 1 50.97 90 THR A N 1
ATOM 711 C CA . THR A 1 90 ? 5.688 5.207 -9.188 1 50.97 90 THR A CA 1
ATOM 712 C C . THR A 1 90 ? 7.023 4.633 -9.648 1 50.97 90 THR A C 1
ATOM 714 O O . THR A 1 90 ? 7.172 3.414 -9.766 1 50.97 90 THR A O 1
ATOM 717 N N . ARG A 1 91 ? 7.742 5.672 -10.047 1 51.62 91 ARG A N 1
ATOM 718 C CA . ARG A 1 91 ? 9.109 5.305 -10.391 1 51.62 91 ARG A CA 1
ATOM 719 C C . ARG A 1 91 ? 9.711 4.367 -9.352 1 51.62 91 ARG A C 1
ATOM 721 O O . ARG A 1 91 ? 10.422 3.424 -9.688 1 51.62 91 ARG A O 1
ATOM 728 N N . ARG A 1 92 ? 9.398 4.617 -8.203 1 49.69 92 ARG A N 1
ATOM 729 C CA . ARG A 1 92 ? 9.977 3.805 -7.137 1 49.69 92 ARG A CA 1
ATOM 730 C C . ARG A 1 92 ? 9.383 2.396 -7.141 1 49.69 92 ARG A C 1
ATOM 732 O O . ARG A 1 92 ? 10.117 1.413 -7.02 1 49.69 92 ARG A O 1
ATOM 739 N N . ILE A 1 93 ? 8.016 2.305 -7.18 1 50.41 93 ILE A N 1
ATOM 740 C CA . ILE A 1 93 ? 7.41 0.979 -7.258 1 50.41 93 ILE A CA 1
ATOM 741 C C . ILE A 1 93 ? 7.828 0.298 -8.562 1 50.41 93 ILE A C 1
ATOM 743 O O . ILE A 1 93 ? 8.164 -0.89 -8.562 1 50.41 93 ILE A O 1
ATOM 747 N N . ASP A 1 94 ? 7.805 1.107 -9.586 1 51.72 94 ASP A N 1
ATOM 748 C CA . ASP A 1 94 ? 8.289 0.58 -10.859 1 51.72 94 ASP A CA 1
ATOM 749 C C . ASP A 1 94 ? 9.719 0.07 -10.727 1 51.72 94 ASP A C 1
ATOM 751 O O . ASP A 1 94 ? 10.07 -0.959 -11.312 1 51.72 94 ASP A O 1
ATOM 755 N N . HIS A 1 95 ? 10.578 0.842 -10 1 50.41 95 HIS A N 1
ATOM 756 C CA . HIS A 1 95 ? 11.969 0.47 -9.797 1 50.41 95 HIS A CA 1
ATOM 757 C C . HIS A 1 95 ? 12.086 -0.87 -9.078 1 50.41 95 HIS A C 1
ATOM 759 O O . HIS A 1 95 ? 12.883 -1.726 -9.477 1 50.41 95 HIS A O 1
ATOM 765 N N . ILE A 1 96 ? 11.336 -1.083 -8.094 1 49.97 96 ILE A N 1
ATOM 766 C CA . ILE A 1 96 ? 11.406 -2.334 -7.352 1 49.97 96 ILE A CA 1
ATOM 767 C C . ILE A 1 96 ? 10.969 -3.492 -8.242 1 49.97 96 ILE A C 1
ATOM 769 O O . ILE A 1 96 ? 11.578 -4.562 -8.227 1 49.97 96 ILE A O 1
ATOM 773 N N . PHE A 1 97 ? 9.945 -3.281 -8.992 1 50.78 97 PHE A N 1
ATOM 774 C CA . PHE A 1 97 ? 9.461 -4.355 -9.844 1 50.78 97 PHE A CA 1
ATOM 775 C C . PHE A 1 97 ? 10.453 -4.652 -10.961 1 50.78 97 PHE A C 1
ATOM 777 O O . PHE A 1 97 ? 10.656 -5.812 -11.328 1 50.78 97 PHE A O 1
ATOM 784 N N . ARG A 1 98 ? 11.078 -3.59 -11.453 1 53.22 98 ARG A N 1
ATOM 785 C CA . ARG A 1 98 ? 12.109 -3.789 -12.461 1 53.22 98 ARG A CA 1
ATOM 786 C C . ARG A 1 98 ? 13.305 -4.539 -11.883 1 53.22 98 ARG A C 1
ATOM 788 O O . ARG A 1 98 ? 13.859 -5.43 -12.531 1 53.22 98 ARG A O 1
ATOM 795 N N . LYS A 1 99 ? 13.664 -4.191 -10.68 1 55.19 99 LYS A N 1
ATOM 796 C CA . LYS A 1 99 ? 14.781 -4.863 -10.023 1 55.19 99 LYS A CA 1
ATOM 797 C C . LYS A 1 99 ? 14.453 -6.324 -9.727 1 55.19 99 LYS A C 1
ATOM 799 O O . LYS A 1 99 ? 15.305 -7.199 -9.883 1 55.19 99 LYS A O 1
ATOM 804 N N . SER A 1 100 ? 13.312 -6.504 -9.242 1 50.91 100 SER A N 1
ATOM 805 C CA . SER A 1 100 ? 12.875 -7.871 -8.977 1 50.91 100 SER A CA 1
ATOM 806 C C . SER A 1 100 ? 12.891 -8.711 -10.25 1 50.91 100 SER A C 1
ATOM 808 O O . SER A 1 100 ? 13.25 -9.891 -10.219 1 50.91 100 SER A O 1
ATOM 810 N N . GLU A 1 101 ? 12.5 -8.148 -11.375 1 54.62 101 GLU A N 1
ATOM 811 C CA . GLU A 1 101 ? 12.539 -8.836 -12.656 1 54.62 101 GLU A CA 1
ATOM 812 C C . GLU A 1 101 ? 13.969 -9.133 -13.086 1 54.62 101 GLU A C 1
ATOM 814 O O . GLU A 1 101 ? 14.258 -10.211 -13.625 1 54.62 101 GLU A O 1
ATOM 819 N N . ALA A 1 102 ? 14.812 -8.172 -12.859 1 56.53 102 ALA A N 1
ATOM 820 C CA . ALA A 1 102 ? 16.219 -8.328 -13.234 1 56.53 102 ALA A CA 1
ATOM 821 C C . ALA A 1 102 ? 16.891 -9.422 -12.414 1 56.53 102 ALA A C 1
ATOM 823 O O . ALA A 1 102 ? 17.719 -10.172 -12.93 1 56.53 102 ALA A O 1
ATOM 824 N N . GLN A 1 103 ? 16.516 -9.5 -11.203 1 54.09 103 GLN A N 1
ATOM 825 C CA . GLN A 1 103 ? 17.062 -10.547 -10.344 1 54.09 103 GLN A CA 1
ATOM 826 C C . GLN A 1 103 ? 16.578 -11.922 -10.781 1 54.09 103 GLN A C 1
ATOM 828 O O . GLN A 1 103 ? 17.328 -12.898 -10.711 1 54.09 103 GLN A O 1
ATOM 833 N N . ASP A 1 104 ? 15.414 -12.047 -11.164 1 51.03 104 ASP A N 1
ATOM 834 C CA . ASP A 1 104 ? 14.875 -13.312 -11.672 1 51.03 104 ASP A CA 1
ATOM 835 C C . ASP A 1 104 ? 15.594 -13.742 -12.945 1 51.03 104 ASP A C 1
ATOM 837 O O . ASP A 1 104 ? 15.859 -14.93 -13.148 1 51.03 104 ASP A O 1
ATOM 841 N N . ASP A 1 105 ? 15.789 -12.758 -13.828 1 53.34 105 ASP A N 1
ATOM 842 C CA . ASP A 1 105 ? 16.5 -13.047 -15.07 1 53.34 105 ASP A CA 1
ATOM 843 C C . ASP A 1 105 ? 17.922 -13.523 -14.797 1 53.34 105 ASP A C 1
ATOM 845 O O . ASP A 1 105 ? 18.453 -14.367 -15.523 1 53.34 105 ASP A O 1
ATOM 849 N N . ALA A 1 106 ? 18.531 -12.984 -13.773 1 55.34 106 ALA A N 1
ATOM 850 C CA . ALA A 1 106 ? 19.906 -13.305 -13.453 1 55.34 106 ALA A CA 1
ATOM 851 C C . ALA A 1 106 ? 20.031 -14.688 -12.82 1 55.34 106 ALA A C 1
ATOM 853 O O . ALA A 1 106 ? 21.062 -15.344 -12.922 1 55.34 106 ALA A O 1
ATOM 854 N N . GLU A 1 107 ? 19 -15 -12.164 1 50.16 107 GLU A N 1
ATOM 855 C CA . GLU A 1 107 ? 19.031 -16.297 -11.5 1 50.16 107 GLU A CA 1
ATOM 856 C C . GLU A 1 107 ? 18.547 -17.406 -12.422 1 50.16 107 GLU A C 1
ATOM 858 O O . GLU A 1 107 ? 18.594 -18.594 -12.062 1 50.16 107 GLU A O 1
ATOM 863 N N . ALA A 1 108 ? 18 -17.062 -13.547 1 53.12 108 ALA A N 1
ATOM 864 C CA . ALA A 1 108 ? 17.594 -18.094 -14.5 1 53.12 108 ALA A CA 1
ATOM 865 C C . ALA A 1 108 ? 18.797 -18.953 -14.93 1 53.12 108 ALA A C 1
ATOM 867 O O . ALA A 1 108 ? 19.875 -18.406 -15.219 1 53.12 108 ALA A O 1
ATOM 868 N N . PRO A 1 109 ? 18.766 -20.156 -14.641 1 54.47 109 PRO A N 1
ATOM 869 C CA . PRO A 1 109 ? 19.922 -21 -14.969 1 54.47 109 PRO A CA 1
ATOM 870 C C . PRO A 1 109 ? 20.422 -20.781 -16.391 1 54.47 109 PRO A C 1
ATOM 872 O O . PRO A 1 109 ? 19.625 -20.641 -17.328 1 54.47 109 PRO A O 1
ATOM 875 N N . GLU A 1 110 ? 21.547 -20.219 -16.594 1 55.69 110 GLU A N 1
ATOM 876 C CA . GLU A 1 110 ? 22.172 -20.141 -17.906 1 55.69 110 GLU A CA 1
ATOM 877 C C . GLU A 1 110 ? 21.906 -21.406 -18.719 1 55.69 110 GLU A C 1
ATOM 879 O O . GLU A 1 110 ? 21.953 -22.516 -18.172 1 55.69 110 GLU A O 1
ATOM 884 N N . PRO A 1 111 ? 21.172 -21.25 -19.766 1 53.31 111 PRO A N 1
ATOM 885 C CA . PRO A 1 111 ? 21.062 -22.484 -20.547 1 53.31 111 PRO A CA 1
ATOM 886 C C . PRO A 1 111 ? 22.359 -23.297 -20.562 1 53.31 111 PRO A C 1
ATOM 888 O O . PRO A 1 111 ? 23.438 -22.734 -20.766 1 53.31 111 PRO A O 1
ATOM 891 N N . MET A 1 112 ? 22.406 -24.328 -19.859 1 52.75 112 MET A N 1
ATOM 892 C CA . MET A 1 112 ? 23.562 -25.219 -20 1 52.75 112 MET A CA 1
ATOM 893 C C . MET A 1 112 ? 24 -25.328 -21.453 1 52.75 112 MET A C 1
ATOM 895 O O . MET A 1 112 ? 23.156 -25.531 -22.344 1 52.75 112 MET A O 1
ATOM 899 N N . GLU A 1 113 ? 24.891 -24.594 -21.906 1 49.09 113 GLU A N 1
ATOM 900 C CA . GLU A 1 113 ? 25.484 -24.984 -23.188 1 49.09 113 GLU A CA 1
ATOM 901 C C . GLU A 1 113 ? 25.578 -26.5 -23.312 1 49.09 113 GLU A C 1
ATOM 903 O O . GLU A 1 113 ? 26.109 -27.172 -22.422 1 49.09 113 GLU A O 1
ATOM 908 N N . GLU A 1 114 ? 24.578 -27.141 -23.75 1 48.94 114 GLU A N 1
ATOM 909 C CA . GLU A 1 114 ? 24.875 -28.5 -24.188 1 48.94 114 GLU A CA 1
ATOM 910 C C . GLU A 1 114 ? 26.219 -28.578 -24.906 1 48.94 114 GLU A C 1
ATOM 912 O O . GLU A 1 114 ? 26.422 -27.938 -25.938 1 48.94 114 GLU A O 1
ATOM 917 N N . SER A 1 115 ? 27.266 -28.781 -24.156 1 40.62 115 SER A N 1
ATOM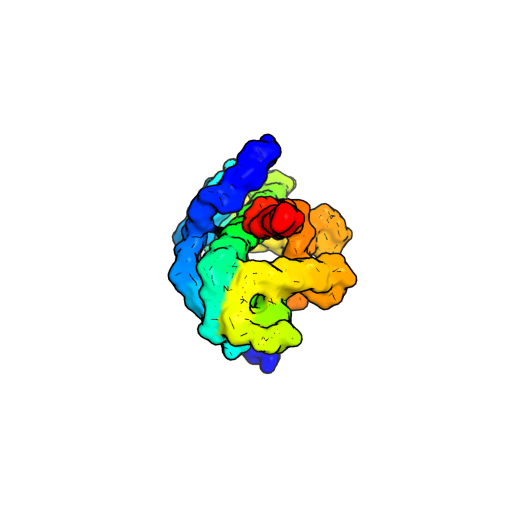 918 C CA . SER A 1 115 ? 28.312 -29.469 -24.906 1 40.62 115 SER A CA 1
ATOM 919 C C . SER A 1 115 ? 27.844 -30.844 -25.375 1 40.62 115 SER A C 1
ATOM 921 O O . SER A 1 115 ? 27.078 -31.516 -24.672 1 40.62 115 SER A O 1
ATOM 923 N N . MET B 1 1 ? 21.516 8.117 -3.414 1 33.47 1 MET B N 1
ATOM 924 C CA . MET B 1 1 ? 20.172 7.855 -3.912 1 33.47 1 MET B CA 1
ATOM 925 C C . MET B 1 1 ? 20.062 6.457 -4.512 1 33.47 1 MET B C 1
ATOM 927 O O . MET B 1 1 ? 19.078 5.762 -4.309 1 33.47 1 MET B O 1
ATOM 931 N N . ALA B 1 2 ? 21.094 6.234 -5.16 1 43 2 ALA B N 1
ATOM 932 C CA . ALA B 1 2 ? 21.266 4.953 -5.848 1 43 2 ALA B CA 1
ATOM 933 C C . ALA B 1 2 ? 21.422 3.811 -4.852 1 43 2 ALA B C 1
ATOM 935 O O . ALA B 1 2 ? 20.906 2.715 -5.062 1 43 2 ALA B O 1
ATOM 936 N N . GLU B 1 3 ? 22.125 3.969 -3.883 1 44.41 3 GLU B N 1
ATOM 937 C CA . GLU B 1 3 ? 22.453 2.961 -2.879 1 44.41 3 GLU B CA 1
ATOM 938 C C . GLU B 1 3 ? 21.203 2.533 -2.102 1 44.41 3 GLU B C 1
ATOM 940 O O . GLU B 1 3 ? 21.094 1.373 -1.698 1 44.41 3 GLU B O 1
ATOM 945 N N . GLU B 1 4 ? 20.391 3.494 -1.747 1 46.12 4 GLU B N 1
ATOM 946 C CA . GLU B 1 4 ? 19.172 3.238 -0.985 1 46.12 4 GLU B CA 1
ATOM 947 C C . GLU B 1 4 ? 18.219 2.328 -1.755 1 46.12 4 GLU B C 1
ATOM 949 O O . GLU B 1 4 ? 17.5 1.53 -1.156 1 46.12 4 GLU B O 1
ATOM 954 N N . GLU B 1 5 ? 18.312 2.562 -3.006 1 45.91 5 GLU B N 1
ATOM 955 C CA . GLU B 1 5 ? 17.531 1.771 -3.955 1 45.91 5 GLU B CA 1
ATOM 956 C C . GLU B 1 5 ? 18 0.316 -3.969 1 45.91 5 GLU B C 1
ATOM 958 O O . GLU B 1 5 ? 17.188 -0.594 -4.16 1 45.91 5 GLU B O 1
ATOM 963 N N . GLU B 1 6 ? 19.203 0.228 -3.914 1 46.28 6 GLU B N 1
ATOM 964 C CA . GLU B 1 6 ? 19.828 -1.09 -3.998 1 46.28 6 GLU B CA 1
ATOM 965 C C . GLU B 1 6 ? 19.438 -1.962 -2.809 1 46.28 6 GLU B C 1
ATOM 967 O O . GLU B 1 6 ? 19.219 -3.166 -2.961 1 46.28 6 GLU B O 1
ATOM 972 N N . ASN B 1 7 ? 19.281 -1.377 -1.665 1 49.16 7 ASN B N 1
ATOM 973 C CA . ASN B 1 7 ? 19.047 -2.062 -0.397 1 49.16 7 ASN B CA 1
ATOM 974 C C . ASN B 1 7 ? 17.578 -2.406 -0.205 1 49.16 7 ASN B C 1
ATOM 976 O O . ASN B 1 7 ? 17.203 -3.057 0.775 1 49.16 7 ASN B O 1
ATOM 980 N N . GLU B 1 8 ? 16.812 -1.905 -1.077 1 54.66 8 GLU B N 1
ATOM 981 C CA . GLU B 1 8 ? 15.375 -2 -0.915 1 54.66 8 GLU B CA 1
ATOM 982 C C . GLU B 1 8 ? 14.898 -3.449 -1.001 1 54.66 8 GLU B C 1
ATOM 984 O O . GLU B 1 8 ? 13.984 -3.854 -0.28 1 54.66 8 GLU B O 1
ATOM 989 N N . LEU B 1 9 ? 15.523 -4.191 -1.862 1 55.28 9 LEU B N 1
ATOM 990 C CA . LEU B 1 9 ? 15.062 -5.57 -1.976 1 55.28 9 LEU B CA 1
ATOM 991 C C . LEU B 1 9 ? 15.828 -6.48 -1.021 1 55.28 9 LEU B C 1
ATOM 993 O O . LEU B 1 9 ? 15.438 -7.629 -0.806 1 55.28 9 LEU B O 1
ATOM 997 N N . SER B 1 10 ? 16.812 -5.93 -0.457 1 58.53 10 SER B N 1
ATOM 998 C CA . SER B 1 10 ? 17.656 -6.828 0.334 1 58.53 10 SER B CA 1
ATOM 999 C C . SER B 1 10 ? 17.219 -6.848 1.795 1 58.53 10 SER B C 1
ATOM 1001 O O . SER B 1 10 ? 17.5 -7.805 2.52 1 58.53 10 SER B O 1
ATOM 1003 N N . SER B 1 11 ? 16.469 -5.914 2.197 1 66.88 11 SER B N 1
ATOM 1004 C CA . SER B 1 11 ? 16.125 -5.852 3.613 1 66.88 11 SER B CA 1
ATOM 1005 C C . SER B 1 11 ? 14.719 -6.391 3.859 1 66.88 11 SER B C 1
ATOM 1007 O O . SER B 1 11 ? 13.859 -6.312 2.982 1 66.88 11 SER B O 1
ATOM 1009 N N . GLU B 1 12 ? 14.641 -7.125 4.98 1 77 12 GLU B N 1
ATOM 1010 C CA . GLU B 1 12 ? 13.344 -7.648 5.395 1 77 12 GLU B CA 1
ATOM 1011 C C . GLU B 1 12 ? 12.312 -6.531 5.504 1 77 12 GLU B C 1
ATOM 1013 O O . GLU B 1 12 ? 12.609 -5.441 5.996 1 77 12 GLU B O 1
ATOM 1018 N N . PRO B 1 13 ? 11.227 -6.793 4.875 1 77.75 13 PRO B N 1
ATOM 1019 C CA . PRO B 1 13 ? 10.156 -5.789 4.969 1 77.75 13 PRO B CA 1
ATOM 1020 C C . PRO B 1 13 ? 9.797 -5.453 6.414 1 77.75 13 PRO B C 1
ATOM 1022 O O . PRO B 1 13 ? 9.977 -6.281 7.309 1 77.75 13 PRO B O 1
ATOM 1025 N N . GLU B 1 14 ? 9.352 -4.266 6.617 1 80 14 GLU B N 1
ATOM 1026 C CA . GLU B 1 14 ? 8.891 -3.824 7.926 1 80 14 GLU B CA 1
ATOM 1027 C C . GLU B 1 14 ? 7.559 -4.473 8.289 1 80 14 GLU B C 1
ATOM 1029 O O . GLU B 1 14 ? 7.281 -4.723 9.469 1 80 14 GLU B O 1
ATOM 1034 N N . PHE B 1 15 ? 6.727 -4.723 7.254 1 86.56 15 PHE B N 1
ATOM 1035 C CA . PHE B 1 15 ? 5.48 -5.43 7.5 1 86.56 15 PHE B CA 1
ATOM 1036 C C . PHE B 1 15 ? 5.727 -6.926 7.652 1 86.56 15 PHE B C 1
ATOM 1038 O O . PHE B 1 15 ? 6.289 -7.562 6.758 1 86.56 15 PHE B O 1
ATOM 1045 N N . PRO B 1 16 ? 5.266 -7.461 8.805 1 88.69 16 PRO B N 1
ATOM 1046 C CA . PRO B 1 16 ? 5.441 -8.906 8.969 1 88.69 16 PRO B CA 1
ATOM 1047 C C . PRO B 1 16 ? 4.77 -9.711 7.855 1 88.69 16 PRO B C 1
ATOM 1049 O O . PRO B 1 16 ? 3.668 -9.367 7.418 1 88.69 16 PRO B O 1
ATOM 1052 N N . LYS B 1 17 ? 5.426 -10.711 7.508 1 90.44 17 LYS B N 1
ATOM 1053 C CA . LYS B 1 17 ? 4.934 -11.57 6.441 1 90.44 17 LYS B CA 1
ATOM 1054 C C . LYS B 1 17 ? 3.578 -12.172 6.801 1 90.44 17 LYS B C 1
ATOM 1056 O O . LYS B 1 17 ? 2.707 -12.312 5.938 1 90.44 17 LYS B O 1
ATOM 1061 N N . SER B 1 18 ? 3.5 -12.492 8.086 1 92.56 18 SER B N 1
ATOM 1062 C CA . SER B 1 18 ? 2.268 -13.117 8.562 1 92.56 18 SER B CA 1
ATOM 1063 C C . SER B 1 18 ? 1.064 -12.211 8.328 1 92.56 18 SER B C 1
ATOM 1065 O O . SER B 1 18 ? -0.009 -12.68 7.945 1 92.56 18 SER B O 1
ATOM 1067 N N . ARG B 1 19 ? 1.203 -10.961 8.477 1 91.88 19 ARG B N 1
ATOM 1068 C CA . ARG B 1 19 ? 0.112 -10.008 8.305 1 91.88 19 ARG B CA 1
ATOM 1069 C C . ARG B 1 19 ? -0.193 -9.781 6.828 1 91.88 19 ARG B C 1
ATOM 1071 O O . ARG B 1 19 ? -1.358 -9.711 6.434 1 91.88 19 ARG B O 1
ATOM 1078 N N . VAL B 1 20 ? 0.769 -9.609 6.074 1 94.56 20 VAL B N 1
ATOM 1079 C CA . VAL B 1 20 ? 0.596 -9.438 4.637 1 94.56 20 VAL B CA 1
ATOM 1080 C C . VAL B 1 20 ? -0.122 -10.656 4.055 1 94.56 20 VAL B C 1
ATOM 1082 O O . VAL B 1 20 ? -1.073 -10.516 3.283 1 94.56 20 VAL B O 1
ATOM 1085 N N . LYS B 1 21 ? 0.32 -11.844 4.496 1 95.31 21 LYS B N 1
ATOM 1086 C CA . LYS B 1 21 ? -0.315 -13.078 4.047 1 95.31 21 LYS B CA 1
ATOM 1087 C C . LYS B 1 21 ? -1.789 -13.109 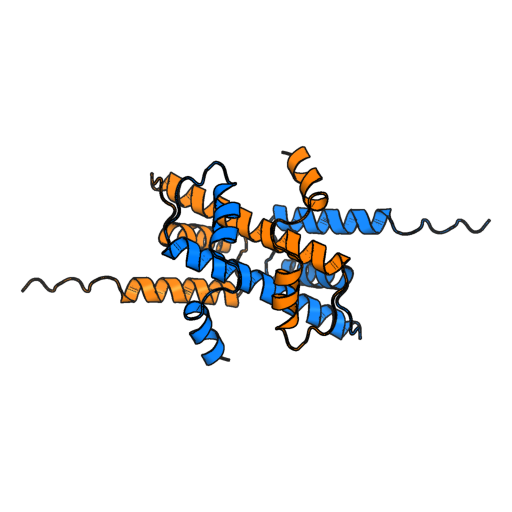4.438 1 95.31 21 LYS B C 1
ATOM 1089 O O . LYS B 1 21 ? -2.643 -13.484 3.633 1 95.31 21 LYS B O 1
ATOM 1094 N N . LYS B 1 22 ? -2.018 -12.781 5.641 1 94.19 22 LYS B N 1
ATOM 1095 C CA . LYS B 1 22 ? -3.393 -12.758 6.125 1 94.19 22 LYS B CA 1
ATOM 1096 C C . LYS B 1 22 ? -4.273 -11.883 5.238 1 94.19 22 LYS B C 1
ATOM 1098 O O . LYS B 1 22 ? -5.363 -12.289 4.836 1 94.19 22 LYS B O 1
ATOM 1103 N N . ILE B 1 23 ? -3.795 -10.766 4.914 1 93.25 23 ILE B N 1
ATOM 1104 C CA . ILE B 1 23 ? -4.574 -9.828 4.121 1 93.25 23 ILE B CA 1
ATOM 1105 C C . ILE B 1 23 ? -4.742 -10.359 2.701 1 93.25 23 ILE B C 1
ATOM 1107 O O . ILE B 1 23 ? -5.824 -10.273 2.123 1 93.25 23 ILE B O 1
ATOM 1111 N N . MET B 1 24 ? -3.689 -10.898 2.168 1 94.06 24 MET B N 1
ATOM 1112 C CA . MET B 1 24 ? -3.758 -11.438 0.812 1 94.06 24 MET B CA 1
ATOM 1113 C C . MET B 1 24 ? -4.777 -12.562 0.727 1 94.06 24 MET B C 1
ATOM 1115 O O . MET B 1 24 ? -5.531 -12.656 -0.244 1 94.06 24 MET B O 1
ATOM 1119 N N . THR B 1 25 ? -4.789 -13.375 1.715 1 93.75 25 THR 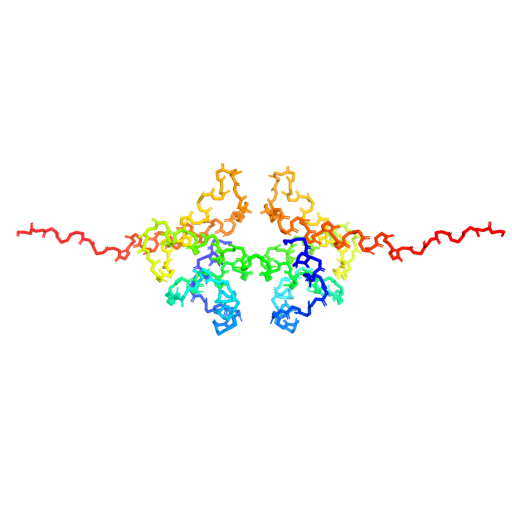B N 1
ATOM 1120 C CA . THR B 1 25 ? -5.609 -14.578 1.665 1 93.75 25 THR B CA 1
ATOM 1121 C C . THR B 1 25 ? -7.062 -14.258 2.012 1 93.75 25 THR B C 1
ATOM 1123 O O . THR B 1 25 ? -7.922 -15.141 1.977 1 93.75 25 THR B O 1
ATOM 1126 N N . LEU B 1 26 ? -7.293 -13.078 2.445 1 90.31 26 LEU B N 1
ATOM 1127 C CA . LEU B 1 26 ? -8.68 -12.648 2.605 1 90.31 26 LEU B CA 1
ATOM 1128 C C . LEU B 1 26 ? -9.383 -12.57 1.256 1 90.31 26 LEU B C 1
ATOM 1130 O O . LEU B 1 26 ? -10.609 -12.547 1.193 1 90.31 26 LEU B O 1
ATOM 1134 N N . ASP B 1 27 ? -8.586 -12.398 0.241 1 89.56 27 ASP B N 1
ATOM 1135 C CA . ASP B 1 27 ? -9.141 -12.453 -1.107 1 89.56 27 ASP B CA 1
ATOM 1136 C C . ASP B 1 27 ? -9.57 -13.875 -1.468 1 89.56 27 ASP B C 1
ATOM 1138 O O . ASP B 1 27 ? -8.758 -14.805 -1.405 1 89.56 27 ASP B O 1
ATOM 1142 N N . LYS B 1 28 ? -10.75 -14.016 -1.813 1 92.25 28 LYS B N 1
ATOM 1143 C CA . LYS B 1 28 ? -11.32 -15.328 -2.074 1 92.25 28 LYS B CA 1
ATOM 1144 C C . LYS B 1 28 ? -10.586 -16.047 -3.205 1 92.25 28 LYS B C 1
ATOM 1146 O O . LYS B 1 28 ? -10.594 -17.266 -3.285 1 92.25 28 LYS B O 1
ATOM 1151 N N . ASP B 1 29 ? -9.906 -15.312 -4.09 1 93.94 29 ASP B N 1
ATOM 1152 C CA . ASP B 1 29 ? -9.258 -15.891 -5.258 1 93.94 29 ASP B CA 1
ATOM 1153 C C . ASP B 1 29 ? -7.801 -16.25 -4.957 1 93.94 29 ASP B C 1
ATOM 1155 O O . ASP B 1 29 ? -7.121 -16.859 -5.789 1 93.94 29 ASP B O 1
ATOM 1159 N N . VAL B 1 30 ? -7.355 -15.883 -3.725 1 95.75 30 VAL B N 1
ATOM 1160 C CA . VAL B 1 30 ? -6 -16.25 -3.326 1 95.75 30 VAL B CA 1
ATOM 1161 C C . VAL B 1 30 ? -6.035 -17.516 -2.484 1 95.75 30 VAL B C 1
ATOM 1163 O O . VAL B 1 30 ? -6.516 -17.516 -1.349 1 95.75 30 VAL B O 1
ATOM 1166 N N . LYS B 1 31 ? -5.508 -18.594 -2.963 1 92 31 LYS B N 1
ATOM 1167 C CA . LYS B 1 31 ? -5.484 -19.859 -2.242 1 92 31 LYS B CA 1
ATOM 1168 C C . LYS B 1 31 ? -4.113 -20.109 -1.625 1 92 31 LYS B C 1
ATOM 1170 O O . LYS B 1 31 ? -4.016 -20.5 -0.459 1 92 31 LYS B O 1
ATOM 1175 N N . ARG B 1 32 ? -3.066 -19.891 -2.492 1 96.44 32 ARG B N 1
ATOM 1176 C CA . ARG B 1 32 ? -1.674 -20.047 -2.084 1 96.44 32 ARG B CA 1
ATOM 1177 C C . ARG B 1 32 ? -0.812 -18.922 -2.623 1 96.44 32 ARG B C 1
ATOM 1179 O O . ARG B 1 32 ? -1.139 -18.312 -3.648 1 96.44 32 ARG B O 1
ATOM 1186 N N . VAL B 1 33 ? 0.182 -18.656 -1.779 1 97.19 33 VAL B N 1
ATOM 1187 C CA . VAL B 1 33 ? 1.119 -17.625 -2.199 1 97.19 33 VAL B CA 1
ATOM 1188 C C . VAL B 1 33 ? 2.551 -18.078 -1.936 1 97.19 33 VAL B C 1
ATOM 1190 O O . VAL B 1 33 ? 2.85 -18.625 -0.866 1 97.19 33 VAL B O 1
ATOM 1193 N N . SER B 1 34 ? 3.354 -17.953 -2.928 1 94.56 34 SER B N 1
ATOM 1194 C CA . SER B 1 34 ? 4.758 -18.312 -2.76 1 94.56 34 SER B CA 1
ATOM 1195 C C . SER B 1 34 ? 5.477 -17.328 -1.853 1 94.56 34 SER B C 1
ATOM 1197 O O . SER B 1 34 ? 5.051 -16.172 -1.714 1 94.56 34 SER B O 1
ATOM 1199 N N . SER B 1 35 ? 6.594 -17.797 -1.254 1 92.88 35 SER B N 1
ATOM 1200 C CA . SER B 1 35 ? 7.375 -16.953 -0.356 1 92.88 35 SER B CA 1
ATOM 1201 C C . SER B 1 35 ? 7.969 -15.766 -1.097 1 92.88 35 SER B C 1
ATOM 1203 O O . SER B 1 35 ? 8.07 -14.672 -0.541 1 92.88 35 SER B O 1
ATOM 1205 N N . GLU B 1 36 ? 8.344 -15.969 -2.291 1 87.25 36 GLU B N 1
ATOM 1206 C CA . GLU B 1 36 ? 8.93 -14.891 -3.084 1 87.25 36 GLU B CA 1
ATOM 1207 C C . GLU B 1 36 ? 7.887 -13.828 -3.424 1 87.25 36 GLU B C 1
ATOM 1209 O O . GLU B 1 36 ? 8.172 -12.633 -3.354 1 87.25 36 GLU B O 1
ATOM 1214 N N . ALA B 1 37 ? 6.762 -14.289 -3.834 1 90.38 37 ALA B N 1
ATOM 1215 C CA . ALA B 1 37 ? 5.656 -13.375 -4.125 1 90.38 37 ALA B CA 1
ATOM 1216 C C . ALA B 1 37 ? 5.27 -12.57 -2.885 1 90.38 37 ALA B C 1
ATOM 1218 O O . ALA B 1 37 ? 5.098 -11.352 -2.957 1 90.38 37 ALA B O 1
ATOM 1219 N N . LEU B 1 38 ? 5.234 -13.305 -1.848 1 92.69 38 LEU B N 1
ATOM 1220 C CA . LEU B 1 38 ? 4.887 -12.664 -0.582 1 92.69 38 LEU B CA 1
ATOM 1221 C C . LEU B 1 38 ? 5.887 -11.57 -0.232 1 92.69 38 LEU B C 1
ATOM 1223 O O . LEU B 1 38 ? 5.496 -10.484 0.208 1 92.69 38 LEU B O 1
ATOM 1227 N N . PHE B 1 39 ? 7.102 -11.828 -0.391 1 87.69 39 PHE B N 1
ATOM 1228 C CA . PHE B 1 39 ? 8.172 -10.875 -0.125 1 87.69 39 PHE B CA 1
ATOM 1229 C C . PHE B 1 39 ? 8.008 -9.625 -0.988 1 87.69 39 PHE B C 1
ATOM 1231 O O . PHE B 1 39 ? 8.094 -8.5 -0.488 1 87.69 39 PHE B O 1
ATOM 1238 N N . LEU B 1 40 ? 7.762 -9.82 -2.225 1 83.62 40 LEU B N 1
ATOM 1239 C CA . LEU B 1 40 ? 7.656 -8.695 -3.156 1 83.62 40 LEU B CA 1
ATOM 1240 C C . LEU B 1 40 ? 6.441 -7.832 -2.832 1 83.62 40 LEU B C 1
ATOM 1242 O O . LEU B 1 40 ? 6.527 -6.605 -2.865 1 83.62 40 LEU B O 1
ATOM 1246 N N . VAL B 1 41 ? 5.367 -8.5 -2.578 1 88.44 41 VAL B N 1
ATOM 1247 C CA . VAL B 1 41 ? 4.152 -7.773 -2.227 1 88.44 41 VAL B CA 1
ATOM 1248 C C . VAL B 1 41 ? 4.387 -6.961 -0.956 1 88.44 41 VAL B C 1
ATOM 1250 O O . VAL B 1 41 ? 3.971 -5.801 -0.867 1 88.44 41 VAL B O 1
ATOM 1253 N N . SER B 1 42 ? 5.043 -7.535 0.043 1 90.5 42 SER B N 1
ATOM 1254 C CA . SER B 1 42 ? 5.355 -6.852 1.295 1 90.5 42 SER B CA 1
ATOM 1255 C C . SER B 1 42 ? 6.211 -5.613 1.05 1 90.5 42 SER B C 1
ATOM 1257 O O . SER B 1 42 ? 5.906 -4.531 1.553 1 90.5 42 SER B O 1
ATOM 1259 N N . ARG B 1 43 ? 7.16 -5.793 0.282 1 84.19 43 ARG B N 1
ATOM 1260 C CA . ARG B 1 43 ? 8.062 -4.684 -0.031 1 84.19 43 ARG B CA 1
ATOM 1261 C C . ARG B 1 43 ? 7.336 -3.6 -0.821 1 84.19 43 ARG B C 1
ATOM 1263 O O . ARG B 1 43 ? 7.535 -2.408 -0.574 1 84.19 43 ARG B O 1
ATOM 1270 N N . SER B 1 44 ? 6.562 -4.035 -1.785 1 82.75 44 SER B N 1
ATOM 1271 C CA . SER B 1 44 ? 5.801 -3.088 -2.592 1 82.75 44 SER B CA 1
ATOM 1272 C C . SER B 1 44 ? 4.844 -2.271 -1.73 1 82.75 44 SER B C 1
ATOM 1274 O O . SER B 1 44 ? 4.715 -1.06 -1.916 1 82.75 44 SER B O 1
ATOM 1276 N N . THR B 1 45 ? 4.219 -2.922 -0.791 1 88.56 45 THR B N 1
ATOM 1277 C CA . THR B 1 45 ? 3.277 -2.266 0.11 1 88.56 45 THR B CA 1
ATOM 1278 C C . THR B 1 45 ? 3.998 -1.255 0.999 1 88.56 45 THR B C 1
ATOM 1280 O O . THR B 1 45 ? 3.502 -0.146 1.214 1 88.56 45 THR B O 1
ATOM 1283 N N . GLU B 1 46 ? 5.113 -1.615 1.473 1 86.44 46 GLU B N 1
ATOM 1284 C CA . GLU B 1 46 ? 5.922 -0.708 2.283 1 86.44 46 GLU B CA 1
ATOM 1285 C C . GLU B 1 46 ? 6.328 0.528 1.486 1 86.44 46 GLU B C 1
ATOM 1287 O O . GLU B 1 46 ? 6.285 1.647 2.002 1 86.44 46 GLU B O 1
ATOM 1292 N N . LEU B 1 47 ? 6.734 0.261 0.316 1 82.25 47 LEU B N 1
ATOM 1293 C CA . LEU B 1 47 ? 7.16 1.367 -0.534 1 82.25 47 LEU B CA 1
ATOM 1294 C C . LEU B 1 47 ? 5.988 2.289 -0.854 1 82.25 47 LEU B C 1
ATOM 1296 O O . LEU B 1 47 ? 6.156 3.508 -0.933 1 82.25 47 LEU B O 1
ATOM 1300 N N . PHE B 1 48 ? 4.879 1.687 -1.102 1 82.94 48 PHE B N 1
ATOM 1301 C CA . PHE B 1 48 ? 3.676 2.486 -1.29 1 82.94 48 PHE B CA 1
ATOM 1302 C C . PHE B 1 48 ? 3.445 3.406 -0.097 1 82.94 48 PHE B C 1
ATOM 1304 O O . PHE B 1 48 ? 3.227 4.609 -0.266 1 82.94 48 PHE B O 1
ATOM 1311 N N . LEU B 1 49 ? 3.443 2.855 1.082 1 89.69 49 LEU B N 1
ATOM 1312 C CA . LEU B 1 49 ? 3.25 3.607 2.316 1 89.69 49 LEU B CA 1
ATOM 1313 C C . LEU B 1 49 ? 4.281 4.723 2.439 1 89.69 49 LEU B C 1
ATOM 1315 O O . LEU B 1 49 ? 3.941 5.852 2.803 1 89.69 49 LEU B O 1
ATOM 1319 N N . GLN B 1 50 ? 5.5 4.426 2.184 1 88.06 50 GLN B N 1
ATOM 1320 C CA . GLN B 1 50 ? 6.578 5.406 2.275 1 88.06 50 GLN B CA 1
ATOM 1321 C C . GLN B 1 50 ? 6.355 6.562 1.307 1 88.06 50 GLN B C 1
ATOM 1323 O O . GLN B 1 50 ? 6.57 7.727 1.658 1 88.06 50 GLN B O 1
ATOM 1328 N N . LEU B 1 51 ? 5.984 6.191 0.205 1 83.94 51 LEU B N 1
ATOM 1329 C CA . LEU B 1 51 ? 5.738 7.211 -0.809 1 83.94 51 LEU B CA 1
ATOM 1330 C C . LEU B 1 51 ? 4.586 8.117 -0.396 1 83.94 51 LEU B C 1
ATOM 1332 O O . LEU B 1 51 ? 4.684 9.344 -0.507 1 83.94 51 LEU B O 1
ATOM 1336 N N . LEU B 1 52 ? 3.551 7.516 0.008 1 86.5 52 LEU B N 1
ATOM 1337 C CA . LEU B 1 52 ? 2.406 8.297 0.466 1 86.5 52 LEU B CA 1
ATOM 1338 C C . LEU B 1 52 ? 2.803 9.227 1.609 1 86.5 52 LEU B C 1
ATOM 1340 O O . LEU B 1 52 ? 2.41 10.391 1.632 1 86.5 52 LEU B O 1
ATOM 1344 N N . ALA B 1 53 ? 3.574 8.719 2.555 1 91.75 53 ALA B N 1
ATOM 1345 C CA . ALA B 1 53 ? 4.066 9.5 3.682 1 91.75 53 ALA B CA 1
ATOM 1346 C C . ALA B 1 53 ? 4.906 10.688 3.203 1 91.75 53 ALA B C 1
ATOM 1348 O O . ALA B 1 53 ? 4.738 11.805 3.682 1 91.75 53 ALA B O 1
ATOM 1349 N N . GLU B 1 54 ? 5.75 10.383 2.268 1 89.75 54 GLU B N 1
ATOM 1350 C CA . GLU B 1 54 ? 6.648 11.406 1.737 1 89.75 54 GLU B CA 1
ATOM 1351 C C . GLU B 1 54 ? 5.863 12.523 1.063 1 89.75 54 GLU B C 1
ATOM 1353 O O . GLU B 1 54 ? 6.105 13.703 1.333 1 89.75 54 GLU B O 1
ATOM 1358 N N . LYS B 1 55 ? 4.953 12.141 0.26 1 86.62 55 LYS B N 1
ATOM 1359 C CA . LYS B 1 55 ? 4.176 13.133 -0.473 1 86.62 55 LYS B CA 1
ATOM 1360 C C . LYS B 1 55 ? 3.25 13.906 0.462 1 86.62 55 LYS B C 1
ATOM 1362 O O . LYS B 1 55 ? 3.008 15.094 0.261 1 86.62 55 LYS B O 1
ATOM 1367 N N . SER B 1 56 ? 2.754 13.242 1.475 1 91.56 56 SER B N 1
ATOM 1368 C CA . SER B 1 56 ? 1.931 13.898 2.484 1 91.56 56 SER B CA 1
ATOM 1369 C C . SER B 1 56 ? 2.746 14.898 3.303 1 91.56 56 SER B C 1
ATOM 1371 O O . SER B 1 56 ? 2.27 15.984 3.615 1 91.56 56 SER B O 1
ATOM 1373 N N . ALA B 1 57 ? 3.977 14.492 3.586 1 95.12 57 ALA B N 1
ATOM 1374 C CA . ALA B 1 57 ? 4.871 15.383 4.32 1 95.12 57 ALA B CA 1
ATOM 1375 C C . ALA B 1 57 ? 5.191 16.641 3.508 1 95.12 57 ALA B C 1
ATOM 1377 O O . ALA B 1 57 ? 5.203 17.75 4.043 1 95.12 57 ALA B O 1
ATOM 1378 N N . GLU B 1 58 ? 5.426 16.422 2.254 1 92.81 58 GLU B N 1
ATOM 1379 C CA . GLU B 1 58 ? 5.672 17.562 1.363 1 92.81 58 GLU B CA 1
ATOM 1380 C C . GLU B 1 58 ? 4.5 18.531 1.377 1 92.81 58 GLU B C 1
ATOM 1382 O O . GLU B 1 58 ? 4.699 19.75 1.436 1 92.81 58 GLU B O 1
ATOM 1387 N N . ALA B 1 59 ? 3.293 18 1.281 1 91.25 59 ALA B N 1
ATOM 1388 C CA . ALA B 1 59 ? 2.086 18.812 1.313 1 91.25 59 ALA B CA 1
ATOM 1389 C C . ALA B 1 59 ? 1.99 19.594 2.619 1 91.25 59 ALA B C 1
ATOM 1391 O O . ALA B 1 59 ? 1.614 20.781 2.619 1 91.25 59 ALA B O 1
ATOM 1392 N N . ALA B 1 60 ? 2.312 18.969 3.787 1 96.56 60 ALA B N 1
ATOM 1393 C CA . ALA B 1 60 ? 2.289 19.641 5.086 1 96.56 60 ALA B CA 1
ATOM 1394 C C . ALA B 1 60 ? 3.307 20.781 5.137 1 96.56 60 ALA B C 1
ATOM 1396 O O . ALA B 1 60 ? 2.992 21.875 5.594 1 96.56 60 ALA B O 1
ATOM 1397 N N . ILE B 1 61 ? 4.5 20.531 4.66 1 96.12 61 ILE B N 1
ATOM 1398 C CA . ILE B 1 61 ? 5.586 21.5 4.664 1 96.12 61 ILE B CA 1
ATOM 1399 C C . ILE B 1 61 ? 5.199 22.719 3.809 1 96.12 61 ILE B C 1
ATOM 1401 O O . ILE B 1 61 ? 5.445 23.859 4.191 1 96.12 61 ILE B O 1
ATOM 1405 N N . GLU B 1 62 ? 4.66 22.453 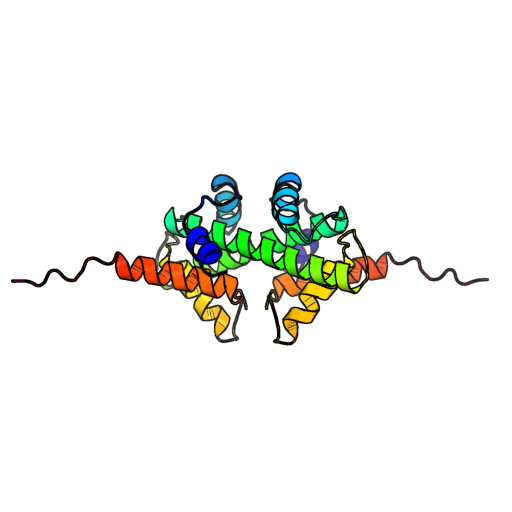2.643 1 95.12 62 GLU B N 1
ATOM 1406 C CA . GLU B 1 62 ? 4.203 23.516 1.756 1 95.12 62 GLU B CA 1
ATOM 1407 C C . GLU B 1 62 ? 3.209 24.438 2.461 1 95.12 62 GLU B C 1
ATOM 1409 O O . GLU B 1 62 ? 3.16 25.641 2.186 1 95.12 62 GLU B O 1
ATOM 1414 N N . LYS B 1 63 ? 2.402 23.891 3.328 1 94.25 63 LYS B N 1
ATOM 1415 C CA . LYS B 1 63 ? 1.403 24.641 4.082 1 94.25 63 LYS B CA 1
ATOM 1416 C C . LYS B 1 63 ? 1.988 25.172 5.387 1 94.25 63 LYS B C 1
ATOM 1418 O O . LYS B 1 63 ? 1.258 25.688 6.234 1 94.25 63 LYS B O 1
ATOM 1423 N N . LYS B 1 64 ? 3.291 24.938 5.609 1 95.94 64 LYS B N 1
ATOM 1424 C CA . LYS B 1 64 ? 4.039 25.391 6.773 1 95.94 64 LYS B CA 1
ATOM 1425 C C . LYS B 1 64 ? 3.514 24.75 8.055 1 95.94 64 LYS B C 1
ATOM 1427 O O . LYS B 1 64 ? 3.316 25.438 9.062 1 95.94 64 LYS B O 1
ATOM 1432 N N . ARG B 1 65 ? 3.182 23.516 7.93 1 95.88 65 ARG B N 1
ATOM 1433 C CA . ARG B 1 65 ? 2.736 22.734 9.07 1 95.88 65 ARG B CA 1
ATOM 1434 C C . ARG B 1 65 ? 3.77 21.672 9.453 1 95.88 65 ARG B C 1
ATOM 1436 O O . ARG B 1 65 ? 4.43 21.109 8.578 1 95.88 65 ARG B O 1
ATOM 1443 N N . LYS B 1 66 ? 3.768 21.469 10.758 1 95.44 66 LYS B N 1
ATOM 1444 C CA . LYS B 1 66 ? 4.664 20.438 11.25 1 95.44 66 LYS B CA 1
ATOM 1445 C C . LYS B 1 66 ? 3.932 19.094 11.391 1 95.44 66 LYS B C 1
ATOM 1447 O O . LYS B 1 66 ? 4.562 18.047 11.438 1 95.44 66 LYS B O 1
ATOM 1452 N N . THR B 1 67 ? 2.609 19.156 11.547 1 97.19 67 THR B N 1
ATOM 1453 C CA . THR B 1 67 ? 1.771 17.969 11.703 1 97.19 67 THR B CA 1
ATOM 1454 C C . THR B 1 67 ? 1.116 17.594 10.375 1 97.19 67 THR B C 1
ATOM 1456 O O . THR B 1 67 ? 0.467 18.438 9.742 1 97.19 67 THR B O 1
ATOM 1459 N N . VAL B 1 68 ? 1.363 16.344 9.93 1 96.19 68 VAL B N 1
ATOM 1460 C CA . VAL B 1 68 ? 0.649 15.836 8.773 1 96.19 68 VAL B CA 1
ATOM 1461 C C . VAL B 1 68 ? -0.815 15.594 9.125 1 96.19 68 VAL B C 1
ATOM 1463 O O . VAL B 1 68 ? -1.121 14.773 10 1 96.19 68 VAL B O 1
ATOM 1466 N N . LYS B 1 69 ? -1.669 16.266 8.5 1 92.69 69 LYS B N 1
ATOM 1467 C CA . LYS B 1 69 ? -3.107 16.156 8.727 1 92.69 69 LYS B CA 1
ATOM 1468 C C . LYS B 1 69 ? -3.795 15.484 7.539 1 92.69 69 LYS B C 1
ATOM 1470 O O . LYS B 1 69 ? -3.17 15.242 6.504 1 92.69 69 LYS B O 1
ATOM 1475 N N . LEU B 1 70 ? -5.074 15.203 7.797 1 85.44 70 LEU B N 1
ATOM 1476 C CA . LEU B 1 70 ? -5.883 14.531 6.789 1 85.44 70 LEU B CA 1
ATOM 1477 C C . LEU B 1 70 ? -5.855 15.289 5.465 1 85.44 70 LEU B C 1
ATOM 1479 O O . LEU B 1 70 ? -5.738 14.68 4.398 1 85.44 70 LEU B O 1
ATOM 1483 N N . GLU B 1 71 ? -5.918 16.609 5.488 1 85.44 71 GLU B N 1
ATOM 1484 C CA . GLU B 1 71 ? -5.945 17.438 4.281 1 85.44 71 GLU B CA 1
ATOM 1485 C C . GLU B 1 71 ? -4.664 17.266 3.469 1 85.44 71 GLU B C 1
ATOM 1487 O O . GLU B 1 71 ? -4.688 17.359 2.24 1 85.44 71 GLU B O 1
ATOM 1492 N N . HIS B 1 72 ? -3.541 17.047 4.117 1 90.5 72 HIS B N 1
ATOM 1493 C CA . HIS B 1 72 ? -2.26 16.875 3.438 1 90.5 72 HIS B CA 1
ATOM 1494 C C . HIS B 1 72 ? -2.217 15.578 2.645 1 90.5 72 HIS B C 1
ATOM 1496 O O . HIS B 1 72 ? -1.638 15.523 1.559 1 90.5 72 HIS B O 1
ATOM 1502 N N . ILE B 1 73 ? -2.869 14.523 3.219 1 86 73 ILE B N 1
ATOM 1503 C CA . ILE B 1 73 ? -2.982 13.258 2.498 1 86 73 ILE B CA 1
ATOM 1504 C C . ILE B 1 73 ? -3.803 13.461 1.226 1 86 73 ILE B C 1
ATOM 1506 O O . ILE B 1 73 ? -3.422 12.992 0.151 1 86 73 ILE B O 1
ATOM 1510 N N . ARG B 1 74 ? -4.84 14.172 1.377 1 78 74 ARG B N 1
ATOM 1511 C CA . ARG B 1 74 ? -5.73 14.422 0.248 1 78 74 ARG B CA 1
ATOM 1512 C C . ARG B 1 74 ? -5.012 15.195 -0.853 1 78 74 ARG B C 1
ATOM 1514 O O . ARG B 1 74 ? -5.148 14.875 -2.035 1 78 74 ARG B O 1
ATOM 1521 N N . ILE B 1 75 ? -4.305 16.234 -0.456 1 81.81 75 ILE B N 1
ATOM 1522 C CA . ILE B 1 75 ? -3.543 17.031 -1.404 1 81.81 75 ILE B CA 1
ATOM 1523 C C . ILE B 1 75 ? -2.521 16.156 -2.121 1 81.81 75 ILE B C 1
ATOM 1525 O O . ILE B 1 75 ? -2.379 16.234 -3.346 1 81.81 75 ILE B O 1
ATOM 1529 N N . ALA B 1 76 ? -1.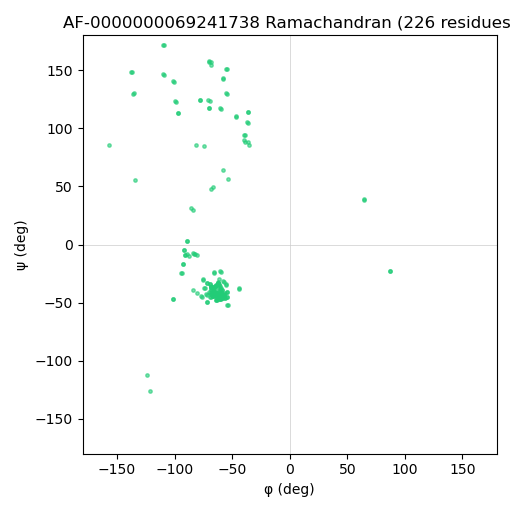817 15.32 -1.378 1 83.19 76 ALA B N 1
ATOM 1530 C CA . ALA B 1 76 ? -0.798 14.43 -1.929 1 83.19 76 ALA B CA 1
ATOM 1531 C C . ALA B 1 76 ? -1.39 13.508 -2.988 1 83.19 76 ALA B C 1
ATOM 1533 O O . ALA B 1 76 ? -0.8 13.312 -4.055 1 83.19 76 ALA B O 1
ATOM 1534 N N . VAL B 1 77 ? -2.537 12.938 -2.725 1 75.62 77 VAL B N 1
ATOM 1535 C CA . VAL B 1 77 ? -3.178 11.984 -3.625 1 75.62 77 VAL B CA 1
ATOM 1536 C C . VAL B 1 77 ? -3.709 12.711 -4.855 1 75.62 77 VAL B C 1
ATOM 1538 O O . VAL B 1 77 ? -3.596 12.211 -5.98 1 75.62 77 VAL B O 1
ATOM 1541 N N . LYS B 1 78 ? -4.336 13.867 -4.684 1 71.5 78 LYS B N 1
ATOM 1542 C CA . LYS B 1 78 ? -4.879 14.656 -5.785 1 71.5 78 LYS B CA 1
ATOM 1543 C C . LYS B 1 78 ? -3.775 15.086 -6.75 1 71.5 78 LYS B C 1
ATOM 1545 O O . LYS B 1 78 ? -3.973 15.086 -7.969 1 71.5 78 LYS B O 1
ATOM 1550 N N . ARG B 1 79 ? -2.682 15.594 -6.273 1 73 79 ARG B N 1
ATOM 1551 C CA . ARG B 1 79 ? -1.551 16 -7.102 1 73 79 ARG B CA 1
ATOM 1552 C C . ARG B 1 79 ? -1.041 14.836 -7.941 1 73 79 ARG B C 1
ATOM 1554 O O . ARG B 1 79 ? -0.605 15.023 -9.078 1 73 79 ARG B O 1
ATOM 1561 N N . ASN B 1 80 ? -1.129 13.727 -7.48 1 62.19 80 ASN B N 1
ATOM 1562 C CA . ASN B 1 80 ? -0.647 12.516 -8.148 1 62.19 80 ASN B CA 1
ATOM 1563 C C . ASN B 1 80 ? -1.548 12.125 -9.312 1 62.19 80 ASN B C 1
ATOM 1565 O O . ASN B 1 80 ? -1.079 11.562 -10.305 1 62.19 80 ASN B O 1
ATOM 1569 N N . GLN B 1 81 ? -2.85 12.234 -9.344 1 54.69 81 GLN B N 1
ATOM 1570 C CA . GLN B 1 81 ? -3.828 11.922 -10.375 1 54.69 81 GLN B CA 1
ATOM 1571 C C . GLN B 1 81 ? -3.604 12.781 -11.617 1 54.69 81 GLN B C 1
ATOM 1573 O O . GLN B 1 81 ? -3.906 12.352 -12.734 1 54.69 81 GLN B O 1
ATOM 1578 N N . HIS B 1 82 ? -3.176 13.867 -11.484 1 52.12 82 HIS B N 1
ATOM 1579 C CA . HIS B 1 82 ? -3.037 14.766 -12.625 1 52.12 82 HIS B CA 1
ATOM 1580 C C . HIS B 1 82 ? -1.731 14.508 -13.367 1 52.12 82 HIS B C 1
ATOM 1582 O O . HIS B 1 82 ? -1.379 15.258 -14.289 1 52.12 82 HIS B O 1
ATOM 1588 N N . GLY B 1 83 ? -1.119 13.203 -13.406 1 50.91 83 GLY B N 1
ATOM 1589 C CA . GLY B 1 83 ? 0.025 12.844 -14.227 1 50.91 83 GLY B CA 1
ATOM 1590 C C . GLY B 1 83 ? 1.355 13.133 -13.555 1 50.91 83 GLY B C 1
ATOM 1591 O O . GLY B 1 83 ? 2.414 12.82 -14.102 1 50.91 83 GLY B O 1
ATOM 1592 N N . LYS B 1 84 ? 1.425 13.938 -12.688 1 45.16 84 LYS B N 1
ATOM 1593 C CA . LYS B 1 84 ? 2.791 14.32 -12.352 1 45.16 84 LYS B CA 1
ATOM 1594 C C . LYS B 1 84 ? 3.439 13.289 -11.43 1 45.16 84 LYS B C 1
ATOM 1596 O O . LYS B 1 84 ? 4.668 13.203 -11.352 1 45.16 84 LYS B O 1
ATOM 1601 N N . SER B 1 85 ? 2.781 12.727 -10.422 1 43.38 85 SER B N 1
ATOM 1602 C CA . SER B 1 85 ? 3.625 11.984 -9.484 1 43.38 85 SER B CA 1
ATOM 1603 C C . SER B 1 85 ? 3.152 10.547 -9.336 1 43.38 85 SER B C 1
ATOM 1605 O O . SER B 1 85 ? 2.939 9.844 -10.328 1 43.38 85 SER B O 1
ATOM 1607 N N . VAL B 1 86 ? 2.59 10.109 -8.078 1 44 86 VAL B N 1
ATOM 1608 C CA . VAL B 1 86 ? 2.299 8.734 -7.66 1 44 86 VAL B CA 1
ATOM 1609 C C . VAL B 1 86 ? 0.96 8.297 -8.242 1 44 86 VAL B C 1
ATOM 1611 O O . VAL B 1 86 ? -0.078 8.898 -7.961 1 44 86 VAL B O 1
ATOM 1614 N N . PRO B 1 87 ? 0.792 7.785 -9.422 1 43.34 87 PRO B N 1
ATOM 1615 C CA . PRO B 1 87 ? -0.586 7.387 -9.719 1 43.34 87 PRO B CA 1
ATOM 1616 C C . PRO B 1 87 ? -1.174 6.453 -8.664 1 43.34 87 PRO B C 1
ATOM 1618 O O . PRO B 1 87 ? -0.959 5.238 -8.719 1 43.34 87 PRO B O 1
ATOM 1621 N N . VAL B 1 88 ? -1.196 6.824 -7.43 1 43.22 88 VAL B N 1
ATOM 1622 C CA . VAL B 1 88 ? -1.758 6.125 -6.277 1 43.22 88 VAL B CA 1
ATOM 1623 C C . VAL B 1 88 ? -3.277 6.051 -6.41 1 43.22 88 VAL B C 1
ATOM 1625 O O . VAL B 1 88 ? -3.98 7.027 -6.141 1 43.22 88 VAL B O 1
ATOM 1628 N N . GLY B 1 89 ? -3.883 5.633 -7.523 1 48.91 89 GLY B N 1
ATOM 1629 C CA . GLY B 1 89 ? -5.316 5.773 -7.316 1 48.91 89 GLY B CA 1
ATOM 1630 C C . GLY B 1 89 ? -6.141 4.863 -8.211 1 48.91 89 GLY B C 1
ATOM 1631 O O . GLY B 1 89 ? -6.047 4.941 -9.438 1 48.91 89 GLY B O 1
ATOM 1632 N N . THR B 1 90 ? -6.277 3.707 -7.703 1 50.97 90 THR B N 1
ATOM 1633 C CA . THR B 1 90 ? -7.387 2.934 -8.242 1 50.97 90 THR B CA 1
ATOM 1634 C C . THR B 1 90 ? -8.727 3.539 -7.828 1 50.97 90 THR B C 1
ATOM 1636 O O . THR B 1 90 ? -8.773 4.391 -6.938 1 50.97 90 THR B O 1
ATOM 1639 N N . ARG B 1 91 ? -9.609 3.104 -8.742 1 52.06 91 ARG B N 1
ATOM 1640 C CA . ARG B 1 91 ? -10.977 3.479 -8.391 1 52.06 91 ARG B CA 1
ATOM 1641 C C . ARG B 1 91 ? -11.242 3.236 -6.906 1 52.06 91 ARG B C 1
ATOM 1643 O O . ARG B 1 91 ? -11.906 4.043 -6.25 1 52.06 91 ARG B O 1
ATOM 1650 N N . ARG B 1 92 ? -10.711 2.246 -6.461 1 49.78 92 ARG B N 1
ATOM 1651 C CA . ARG B 1 92 ? -10.953 1.903 -5.066 1 49.78 92 ARG B CA 1
ATOM 1652 C C . ARG B 1 92 ? -10.242 2.873 -4.129 1 49.78 92 ARG B C 1
ATOM 1654 O O . ARG B 1 92 ? -10.828 3.34 -3.148 1 49.78 92 ARG B O 1
ATOM 1661 N N . ILE B 1 93 ? -8.914 3.119 -4.391 1 50 93 ILE B N 1
ATOM 1662 C CA . ILE B 1 93 ? -8.211 4.094 -3.562 1 50 93 ILE B CA 1
ATOM 1663 C C . ILE B 1 93 ? -8.828 5.477 -3.758 1 50 93 ILE B C 1
ATOM 1665 O O . ILE B 1 93 ? -9.039 6.211 -2.791 1 50 93 ILE B O 1
ATOM 1669 N N . ASP B 1 94 ? -9.086 5.727 -5.008 1 51.81 94 ASP B N 1
ATOM 1670 C CA . ASP B 1 94 ? -9.773 6.984 -5.293 1 51.81 94 ASP B CA 1
ATOM 1671 C C . ASP B 1 94 ? -11.086 7.078 -4.52 1 51.81 94 ASP B C 1
ATOM 1673 O O . ASP B 1 94 ? -11.445 8.148 -4.02 1 51.81 94 ASP B O 1
ATOM 1677 N N . HIS B 1 95 ? -11.836 5.922 -4.469 1 50.5 95 HIS B N 1
ATOM 1678 C CA . HIS B 1 95 ? -13.109 5.871 -3.76 1 50.5 95 HIS B CA 1
ATOM 1679 C C . HIS B 1 95 ? -12.93 6.172 -2.275 1 50.5 95 HIS B C 1
ATOM 1681 O O . HIS B 1 95 ? -13.695 6.949 -1.696 1 50.5 95 HIS B O 1
ATOM 1687 N N . ILE B 1 96 ? -11.961 5.633 -1.688 1 49.94 96 ILE B N 1
ATOM 1688 C CA . ILE B 1 96 ? -11.742 5.855 -0.264 1 49.94 96 ILE B CA 1
ATOM 1689 C C . ILE B 1 96 ? -11.383 7.32 -0.021 1 49.94 96 ILE B C 1
ATOM 1691 O O . ILE B 1 96 ? -11.867 7.934 0.936 1 49.94 96 ILE B O 1
ATOM 1695 N N . PHE B 1 97 ? -10.57 7.855 -0.86 1 51.03 97 PHE B N 1
ATOM 1696 C CA . PHE B 1 97 ? -10.172 9.242 -0.668 1 51.03 97 PHE B CA 1
ATOM 1697 C C . PHE B 1 97 ? -11.344 10.188 -0.909 1 51.03 97 PHE B C 1
ATOM 1699 O O . PHE B 1 97 ? -11.5 11.188 -0.207 1 51.03 97 PHE B O 1
ATOM 1706 N N . ARG B 1 98 ? -12.18 9.844 -1.886 1 53.25 98 ARG B N 1
ATOM 1707 C CA . ARG B 1 98 ? -13.383 10.633 -2.121 1 53.25 98 ARG B CA 1
ATOM 1708 C C . ARG B 1 98 ? -14.328 10.555 -0.929 1 53.25 98 ARG B C 1
ATOM 1710 O O . ARG B 1 98 ? -14.914 11.562 -0.526 1 53.25 98 ARG B O 1
ATOM 1717 N N . LYS B 1 99 ? -14.445 9.367 -0.38 1 55.34 99 LYS B N 1
ATOM 1718 C CA . LYS B 1 99 ? -15.32 9.188 0.778 1 55.34 99 LYS B CA 1
ATOM 1719 C C . LYS B 1 99 ? -14.773 9.93 1.994 1 55.34 99 LYS B C 1
ATOM 1721 O O . LYS B 1 99 ? -15.539 10.531 2.756 1 55.34 99 LYS B O 1
ATOM 1726 N N . SER B 1 100 ? -13.531 9.805 2.174 1 50.84 100 SER B N 1
ATOM 1727 C CA . SER B 1 100 ? -12.898 10.523 3.277 1 50.84 100 SER B CA 1
ATOM 1728 C C . SER B 1 100 ? -13.102 12.031 3.148 1 50.84 100 SER B C 1
ATOM 1730 O O . SER B 1 100 ? -13.305 12.719 4.148 1 50.84 100 SER B O 1
ATOM 1732 N N . GLU B 1 101 ? -13.031 12.562 1.949 1 54.59 101 GLU B N 1
ATOM 1733 C CA . GLU B 1 101 ? -13.273 13.977 1.703 1 54.59 101 GLU B CA 1
ATOM 1734 C C . GLU B 1 101 ? -14.727 14.352 1.995 1 54.59 101 GLU B C 1
ATOM 1736 O O . GLU B 1 101 ? -15 15.414 2.547 1 54.59 101 GLU B O 1
ATOM 1741 N N . ALA B 1 102 ? -15.602 13.484 1.572 1 56.78 102 ALA B N 1
ATOM 1742 C CA . ALA B 1 102 ? -17.031 13.727 1.783 1 56.78 102 ALA B CA 1
ATOM 1743 C C . ALA B 1 102 ? -17.375 13.742 3.271 1 56.78 102 ALA B C 1
ATOM 1745 O O . ALA B 1 102 ? -18.203 14.531 3.717 1 56.78 102 ALA B O 1
ATOM 1746 N N . GLN B 1 103 ? -16.734 12.891 3.975 1 54.12 103 GLN B N 1
ATOM 1747 C CA . GLN B 1 103 ? -16.969 12.852 5.414 1 54.12 103 GLN B CA 1
ATOM 1748 C C . GLN B 1 103 ? -16.438 14.117 6.094 1 54.12 103 GLN B C 1
ATOM 1750 O O . GLN B 1 103 ? -17.047 14.609 7.051 1 54.12 103 GLN B O 1
ATOM 1755 N N . ASP B 1 104 ? -15.367 14.609 5.691 1 51.47 104 ASP B N 1
ATOM 1756 C CA . ASP B 1 104 ? -14.812 15.852 6.223 1 51.47 104 ASP B CA 1
ATOM 1757 C C . ASP B 1 104 ? -15.727 17.031 5.93 1 51.47 104 ASP B C 1
ATOM 1759 O O . ASP B 1 104 ? -15.898 17.922 6.773 1 51.47 104 ASP B O 1
ATOM 1763 N N . ASP B 1 105 ? -16.219 17.047 4.699 1 53.62 105 ASP B N 1
ATOM 1764 C CA . ASP B 1 105 ? -17.141 18.109 4.316 1 53.62 105 ASP B CA 1
ATOM 1765 C C . ASP B 1 105 ? -18.422 18.062 5.156 1 53.62 105 ASP B C 1
ATOM 1767 O O . ASP B 1 105 ? -19 19.109 5.477 1 53.62 105 ASP B O 1
ATOM 1771 N N . ALA B 1 106 ? -18.859 16.891 5.516 1 55.44 106 ALA B N 1
ATOM 1772 C CA . ALA B 1 106 ? -20.094 16.719 6.27 1 55.44 106 ALA B CA 1
ATOM 1773 C C . ALA B 1 1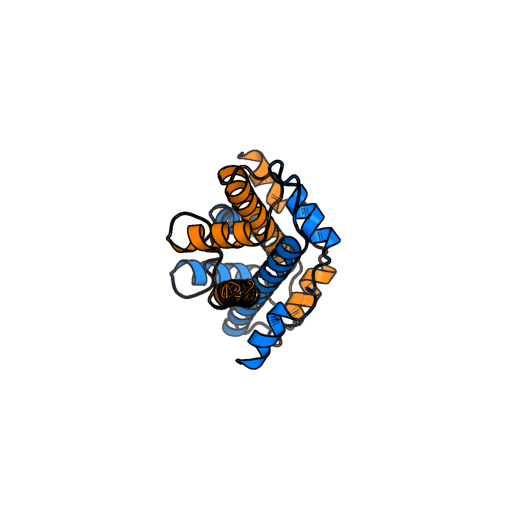06 ? -19.906 17.109 7.73 1 55.44 106 ALA B C 1
ATOM 1775 O O . ALA B 1 106 ? -20.875 17.5 8.398 1 55.44 106 ALA B O 1
ATOM 1776 N N . GLU B 1 107 ? -18.734 16.922 8.133 1 50.25 107 GLU B N 1
ATOM 1777 C CA . GLU B 1 107 ? -18.484 17.234 9.531 1 50.25 107 GLU B CA 1
ATOM 1778 C C . GLU B 1 107 ? -18.078 18.688 9.703 1 50.25 107 GLU B C 1
ATOM 1780 O O . GLU B 1 107 ? -17.938 19.172 10.836 1 50.25 107 GLU B O 1
ATOM 1785 N N . ALA B 1 108 ? -17.844 19.391 8.633 1 53.22 108 ALA B N 1
ATOM 1786 C CA . ALA B 1 108 ? -17.547 20.812 8.75 1 53.22 108 ALA B CA 1
ATOM 1787 C C . ALA B 1 108 ? -18.719 21.562 9.391 1 53.22 108 ALA B C 1
ATOM 1789 O O . ALA B 1 108 ? -19.875 21.344 9.039 1 53.22 108 ALA B O 1
ATOM 1790 N N . PRO B 1 109 ? -18.5 22.125 10.484 1 54.56 109 PRO B N 1
ATOM 1791 C CA . PRO B 1 109 ? -19.594 22.797 11.172 1 54.56 109 PRO B CA 1
ATOM 1792 C C . PRO B 1 109 ? -20.422 23.688 10.242 1 54.56 109 PRO B C 1
ATOM 1794 O O . PRO B 1 109 ? -19.859 24.391 9.391 1 54.56 109 PRO B O 1
ATOM 1797 N N . GLU B 1 110 ? -21.594 23.359 9.938 1 55.91 110 GLU B N 1
ATOM 1798 C CA . GLU B 1 110 ? -22.5 24.25 9.211 1 55.91 110 GLU B CA 1
ATOM 1799 C C . GLU B 1 110 ? -22.297 25.703 9.633 1 55.91 110 GLU B C 1
ATOM 1801 O O . GLU B 1 110 ? -22.109 26 10.812 1 55.91 110 GLU B O 1
ATOM 1806 N N . PRO B 1 111 ? -21.828 26.484 8.703 1 53.53 111 PRO B N 1
ATOM 1807 C CA . PRO B 1 111 ? -21.766 27.891 9.133 1 53.53 111 PRO B CA 1
ATOM 1808 C C . PRO B 1 111 ? -22.938 28.281 10.023 1 53.53 111 PRO B C 1
ATOM 1810 O O . PRO B 1 111 ? -24.094 27.969 9.711 1 53.53 111 PRO B O 1
ATOM 1813 N N . MET B 1 112 ? -22.719 28.406 11.25 1 52.88 112 MET B N 1
ATOM 1814 C CA . MET B 1 112 ? -23.781 28.953 12.102 1 52.88 112 MET B CA 1
ATOM 1815 C C . MET B 1 112 ? -24.5 30.094 11.398 1 52.88 112 MET B C 1
ATOM 1817 O O . MET B 1 112 ? -23.875 31 10.836 1 52.88 112 MET B O 1
ATOM 1821 N N . GLU B 1 113 ? -25.562 29.875 10.742 1 49.28 113 GLU B N 1
ATOM 1822 C CA . GLU B 1 113 ? -26.359 31.047 10.391 1 49.28 113 GLU B CA 1
ATOM 1823 C C . GLU B 1 113 ? -26.328 32.094 11.5 1 49.28 113 GLU B C 1
ATOM 1825 O O . GLU B 1 113 ? -26.578 31.781 12.664 1 49.28 113 GLU B O 1
ATOM 1830 N N . GLU B 1 114 ? -25.406 32.969 11.516 1 49 114 GLU B N 1
ATOM 1831 C CA . GLU B 1 114 ? -25.641 34.125 12.352 1 49 114 GLU B CA 1
ATOM 1832 C C . GLU B 1 114 ? -27.094 34.594 12.266 1 49 114 GLU B C 1
ATOM 1834 O O . GLU B 1 114 ? -27.594 34.938 11.188 1 49 114 GLU B O 1
ATOM 1839 N N . SER B 1 115 ? -27.922 34.062 13.125 1 40.72 115 SER B N 1
ATOM 1840 C CA . SER B 1 115 ? -29.047 34.969 13.383 1 40.72 115 SER B CA 1
ATOM 1841 C C . SER B 1 115 ? -28.547 36.312 13.969 1 40.72 115 SER B C 1
ATOM 1843 O O . SER B 1 115 ? -27.594 36.344 14.727 1 40.72 115 SER B O 1
#

Organism: Vicia faba (NCBI:txid3906)

Radius of gyration: 19.02 Å; Cα contacts (8 Å, |Δi|>4): 276; chains: 2; bounding box: 57×64×40 Å

Foldseek 3Di:
DVVVVVCLLVDAAPDDLVVLVVVVVVPVPCDDDDPVRSSVVRSVVRVVVVQLVVQLCVQCVVVVHPDRDLVSSLVSQVVVVVPDHDVPDDVVSVVVSVVVVVVVVVPPPDPPPPD/DVVVVVCLLVDAAPDDLVVLVVVVVVPVPCDDDDPVRSSVVRSVVRVVVVQLVVQLCVQCVVVPHPDRDLVSSLVSCVVVVVPDHPPPDDVVNVVVSVVVVVVVVVPPPDPPPPD

Solvent-accessible surface area (backbone atoms only — not comparable to full-atom values): 12607 Å² total; per-residue (Å²): 115,67,65,65,58,64,45,57,79,72,49,81,53,87,60,55,64,70,57,52,48,52,54,36,50,66,37,88,73,36,80,39,70,36,72,64,26,49,49,50,51,37,42,49,42,52,49,49,44,44,49,53,38,49,41,14,24,50,40,16,49,75,69,73,38,66,53,28,37,51,67,20,46,52,50,34,49,56,56,7,69,74,72,74,53,51,30,70,50,27,71,65,53,42,46,51,54,51,48,53,50,51,52,53,60,68,63,45,74,68,76,70,72,79,123,114,67,65,64,58,63,48,56,80,71,48,80,53,88,61,56,63,70,56,52,48,53,54,36,49,66,37,88,74,36,78,38,69,36,71,65,25,49,51,51,53,37,40,49,42,50,50,50,46,43,49,52,38,50,41,14,24,50,42,16,48,77,70,73,38,66,52,28,38,51,69,19,46,52,50,33,48,55,56,8,68,75,71,72,55,47,32,71,45,31,74,65,52,42,45,50,53,51,49,53,49,51,52,51,61,68,63,46,73,67,75,71,73,78,124

Sequence (230 aa):
MAEEEENELSSEPEFPKSRVKKIMTLDKDVKRVSSEALFLVSRSTELFLQLLAEKSAEAAIEKKRKTVKLEHIRIAVKRNQHGKSVPVGTRRIDHIFRKSEAQDDAEAPEPMEESMAEEEENELSSEPEFPKSRVKKIMTLDKDVKRVSSEALFLVSRSTELFLQLLAEKSAEAAIEKKRKTVKLEHIRIAVKRNQHGKSVPVGTRRIDHIFRKSEAQDDAEAPEPMEES

pLDDT: mean 73.45, std 19.83, range [33.31, 97.19]

Nearest PDB structures (foldseek):
  9eoz-assembly1_L  TM=8.759E-01  e=1.014E-03  Homo sapiens
  7dbh-assembly1_C  TM=8.815E-01  e=1.219E-03  Mus musculus
  8ox1-assembly1_G  TM=8.764E-01  e=1.297E-03  Homo sapiens
  7jzv-assembly1_n  TM=7.802E-01  e=7.455E-04  Homo sapiens
  7swy-assembly1_G  TM=7.560E-01  e=1.379E-03  Xenopus laevis

Secondary structure (DSSP, 8-state):
-HHHHHTTTTSPPSS-HHHHHHHHHTSTT--EE-HHHHHHHHHHHHHHHHHHHHHHHHHHHHTT-SEE-HHHHHHHHHHHHTTSS--B--HHHHHHHHHHHHHHHHHS-------/-HHHHHTTTTSPPSS-HHHHHHHHHTSTT--EE-HHHHHHHHHHHHHHHHHHHHHHHHHHHHTT-SEE-HHHHHHHHHHHHTTSS--B--HHHHHHHHHHHHHHHHHS-------